Protein AF-A0A328RMI8-F1 (afdb_monomer_lite)

Foldseek 3Di:
DDDDDDPPPPPVVVVVVVVVVVPPPPPPPPPPPPPQFDFAKEKEKAFADCPDPPPPDDDPPDPPPDLGDDPQFKKKKWKWFQAPPLDIGTQEMWIWHFDFPDDPVVVVVPPPPPDPDDDDDDDDDDDDDDDDDDDDDDPPVVVVVVVVVVPPPPDDDDDDDDDDDPPPPPPPDPPGGDIDIFKADLVRHTDPDDPGKIKTWDQDPVRNMTIMMIPGRGADGQKMWIKMARFQSHIFIAIDGNVQTVPHNYHYPYYGDPLRRVLVLLQSVLSNDPQPDDDDSVLSCLLCPPVLVVQQVDRDAGFPPGDQNSNDRDGDGDDVVSVLSSVLSSCLVVPLVVSLVSLVPDDCVVRPVVSSVVSNVSSVVVVVVVVVD

Secondary structure (DSSP, 8-state):
----SSSSSHHHHHHHHHHHSS------------PPPPEEEEEEEEE-----S-TT---TT------PPPTTS-EEEEEEEEPGGG-EEEEEEEEEEE------HHHHH------------------------------HHHHHHHHHHHTSS-------------------------EEEEEE-TTS-EESS-SS-EEEEEEEGGGTEEEEEEEEEEP--SEEEEEEEEETTEEEEEEEEHHHHHS-SEEEEEE--HHHHHHHHHHHHHHTS--SS---HHHHHHHT-HHHHHHTTPPPPPPS--S--SSS-------HHHHHHHHHHHHHHH-HHHHHHHHHHS-HHHH-HHHHHHHHHHHHHHHHHHTT-

Sequence (373 aa):
MRQQNALRGGLLGLTLLFLSFAACGKVTQETTLKKEPPSFTLKYNVDIEDTEFDMGKVSPNMTKVTNEFNVRSTVYGSITAYIKEGAVKELSWGKAIIEVKQFDLDELTGTDDGNEASKTVESAELEDIVATQSNKEIDPRELQAQKLQAHRNSAGSYGPGGGSSRQQTSISKPSGPLIKSRAFNKKGREITTSKHTWTVPVFNKSKSRWDIQSKKVRKGYPVYLISVYDEETHYRFKLVDQEAVSGNSTVNAQGISDYDTFISIIGMKFLESDAPIELKLGDLMKLYDIKFFALIDYTFPTNLVKRFDYENPLFQFNRPMETVYTMLYQLFIVDPDDALQYLQGLEESAIGKQAFDHLKSTIEKYKLSSEKE

pLDDT: mean 74.56, std 20.65, range [30.86, 98.25]

Structure (mmCIF, N/CA/C/O backbone):
data_AF-A0A328RMI8-F1
#
_entry.id   AF-A0A328RMI8-F1
#
loop_
_atom_site.group_PDB
_atom_site.id
_atom_site.type_symbol
_atom_site.label_atom_id
_atom_site.label_alt_id
_atom_site.label_comp_id
_atom_site.label_asym_id
_atom_site.label_entity_id
_atom_site.label_seq_id
_atom_site.pdbx_PDB_ins_code
_atom_site.Cartn_x
_atom_site.Cartn_y
_atom_site.Cartn_z
_atom_site.occupancy
_atom_site.B_iso_or_equiv
_atom_site.auth_seq_id
_atom_site.auth_comp_id
_atom_site.auth_asym_id
_atom_site.auth_atom_id
_atom_site.pdbx_PDB_model_num
ATOM 1 N N . MET A 1 1 ? 33.667 78.320 39.669 1.00 48.09 1 MET A N 1
ATOM 2 C CA . MET A 1 1 ? 34.283 77.860 38.402 1.00 48.09 1 MET A CA 1
ATOM 3 C C . MET A 1 1 ? 34.904 76.475 38.586 1.00 48.09 1 MET A C 1
ATOM 5 O O . MET A 1 1 ? 36.076 76.383 38.915 1.00 48.09 1 MET A O 1
ATOM 9 N N . ARG A 1 2 ? 34.124 75.397 38.433 1.00 43.53 2 ARG A N 1
ATOM 10 C CA . ARG A 1 2 ? 34.611 74.005 38.338 1.00 43.53 2 ARG A CA 1
ATOM 11 C C . ARG A 1 2 ? 33.532 73.160 37.659 1.00 43.53 2 ARG A C 1
ATOM 13 O O . ARG A 1 2 ? 32.642 72.692 38.348 1.00 43.53 2 ARG A O 1
ATOM 20 N N . GLN A 1 3 ? 33.590 73.000 36.340 1.00 49.19 3 GLN A N 1
ATOM 21 C CA . GLN A 1 3 ? 32.849 71.963 35.603 1.00 49.19 3 GLN A CA 1
ATOM 22 C C . GLN A 1 3 ? 33.369 71.906 34.157 1.00 49.19 3 GLN A C 1
ATOM 24 O O . GLN A 1 3 ? 32.761 72.510 33.291 1.00 49.19 3 GLN A O 1
ATOM 29 N N . GLN A 1 4 ? 34.502 71.241 33.878 1.00 52.25 4 GLN A N 1
ATOM 30 C CA . GLN A 1 4 ? 34.911 70.941 32.484 1.00 52.25 4 GLN A CA 1
ATOM 31 C C . GLN A 1 4 ? 35.843 69.716 32.293 1.00 52.25 4 GLN A C 1
ATOM 33 O O . GLN A 1 4 ? 36.502 69.625 31.268 1.00 52.25 4 GLN A O 1
ATOM 38 N N . ASN A 1 5 ? 35.874 68.716 33.190 1.00 51.94 5 ASN A N 1
ATOM 39 C CA . ASN A 1 5 ? 36.788 67.559 33.022 1.00 51.94 5 ASN A CA 1
ATOM 40 C C . ASN A 1 5 ? 36.128 66.172 32.870 1.00 51.94 5 ASN A C 1
ATOM 42 O O . ASN A 1 5 ? 36.833 65.170 32.896 1.00 51.94 5 ASN A O 1
ATOM 46 N N . ALA A 1 6 ? 34.811 66.067 32.659 1.00 53.72 6 ALA A N 1
ATOM 47 C CA . ALA A 1 6 ? 34.138 64.757 32.624 1.00 53.72 6 ALA A CA 1
ATOM 48 C C . ALA A 1 6 ? 33.904 64.151 31.221 1.00 53.72 6 ALA A C 1
ATOM 50 O O . ALA A 1 6 ? 33.457 63.013 31.136 1.00 53.72 6 ALA A O 1
ATOM 51 N N . LEU A 1 7 ? 34.204 64.851 30.116 1.00 52.84 7 LEU A N 1
ATOM 52 C CA . LEU A 1 7 ? 33.762 64.411 28.775 1.00 52.84 7 LEU A CA 1
ATOM 53 C C . LEU A 1 7 ? 34.813 63.738 27.874 1.00 52.84 7 LEU A C 1
ATOM 55 O O . LEU A 1 7 ? 34.471 63.318 26.774 1.00 52.84 7 LEU A O 1
ATOM 59 N N . ARG A 1 8 ? 36.078 63.595 28.293 1.00 51.62 8 ARG A N 1
ATOM 60 C CA . ARG A 1 8 ? 37.134 63.032 27.416 1.00 51.62 8 ARG A CA 1
ATOM 61 C C . ARG A 1 8 ? 37.450 61.544 27.623 1.00 51.62 8 ARG A C 1
ATOM 63 O O . ARG A 1 8 ? 38.186 60.983 26.822 1.00 51.62 8 ARG A O 1
ATOM 70 N N . GLY A 1 9 ? 36.868 60.887 28.629 1.00 50.56 9 GLY A N 1
ATOM 71 C CA . GLY A 1 9 ? 37.121 59.464 28.915 1.00 50.56 9 GLY A CA 1
ATOM 72 C C . GLY A 1 9 ? 36.209 58.463 28.191 1.00 50.56 9 GLY A C 1
ATOM 73 O O . GLY A 1 9 ? 36.551 57.290 28.102 1.00 50.56 9 GLY A O 1
ATOM 74 N N . GLY A 1 10 ? 35.059 58.900 27.663 1.00 50.84 10 GLY A N 1
ATOM 75 C CA . GLY A 1 10 ? 34.036 57.988 27.125 1.00 50.84 10 GLY A CA 1
ATOM 76 C C . GLY A 1 10 ? 34.248 57.535 25.677 1.00 50.84 10 GLY A C 1
ATOM 77 O O . GLY A 1 10 ? 33.727 56.496 25.283 1.00 50.84 10 GLY A O 1
ATOM 78 N N . LEU A 1 11 ? 35.016 58.283 24.876 1.00 52.38 11 LEU A N 1
ATOM 79 C CA . LEU A 1 11 ? 35.091 58.033 23.431 1.00 52.38 11 LEU A CA 1
ATOM 80 C C . LEU A 1 11 ? 36.144 56.982 23.039 1.00 52.38 11 LEU A C 1
ATOM 82 O O . LEU A 1 11 ? 36.006 56.357 21.999 1.00 52.38 11 LEU A O 1
ATOM 86 N N . LEU A 1 12 ? 37.164 56.741 23.870 1.00 54.16 12 LEU A N 1
ATOM 87 C CA . LEU A 1 12 ? 38.199 55.725 23.606 1.00 54.16 12 LEU A CA 1
ATOM 88 C C . LEU A 1 12 ? 37.778 54.307 24.029 1.00 54.16 12 LEU A C 1
ATOM 90 O O . LEU A 1 12 ? 38.232 53.334 23.434 1.00 54.16 12 LEU A O 1
ATOM 94 N N . GLY A 1 13 ? 36.879 54.183 25.012 1.00 54.72 13 GLY A N 1
ATOM 95 C CA . GLY A 1 13 ? 36.346 52.886 25.444 1.00 54.72 13 GLY A CA 1
ATOM 96 C C . GLY A 1 13 ? 35.339 52.285 24.459 1.00 54.72 13 GLY A C 1
ATOM 97 O O . GLY A 1 13 ? 35.301 51.069 24.288 1.00 54.72 13 GLY A O 1
ATOM 98 N N . LEU A 1 14 ? 34.561 53.126 23.766 1.00 55.88 14 LEU A N 1
ATOM 99 C CA . LEU A 1 14 ? 33.534 52.651 22.835 1.00 55.88 14 LEU A CA 1
ATOM 100 C C . LEU A 1 14 ? 34.144 52.081 21.542 1.00 55.88 14 LEU A C 1
ATOM 102 O O . LEU A 1 14 ? 33.669 51.071 21.033 1.00 55.88 14 LEU A O 1
ATOM 106 N N . THR A 1 15 ? 35.230 52.670 21.034 1.00 58.34 15 THR A N 1
ATOM 107 C CA . THR A 1 15 ? 35.868 52.225 19.780 1.00 58.34 15 THR A CA 1
ATOM 108 C C . THR A 1 15 ? 36.584 50.880 19.931 1.00 58.34 15 THR A C 1
ATOM 110 O O . THR A 1 15 ? 36.591 50.080 18.998 1.00 58.34 15 THR A O 1
ATOM 113 N N . LEU A 1 16 ? 37.132 50.587 21.115 1.00 56.84 16 LEU A N 1
ATOM 114 C CA . LEU A 1 16 ? 37.776 49.301 21.417 1.00 56.84 16 LEU A CA 1
ATOM 115 C C . LEU A 1 16 ? 36.766 48.154 21.578 1.00 56.84 16 LEU A C 1
ATOM 117 O O . LEU A 1 16 ? 37.101 47.012 21.269 1.00 56.84 16 LEU A O 1
ATOM 121 N N . LEU A 1 17 ? 35.525 48.449 21.983 1.00 56.66 17 LEU A N 1
ATOM 122 C CA . LEU A 1 17 ? 34.469 47.441 22.107 1.00 56.66 17 LEU A CA 1
ATOM 123 C C . LEU A 1 17 ? 33.901 47.008 20.744 1.00 56.66 17 LEU A C 1
ATOM 125 O O . LEU A 1 17 ? 33.481 45.869 20.597 1.00 56.66 17 LEU A O 1
ATOM 129 N N . PHE A 1 18 ? 33.913 47.876 19.727 1.00 56.84 18 PHE A N 1
ATOM 130 C CA . PHE A 1 18 ? 33.446 47.510 18.381 1.00 56.84 18 PHE A CA 1
ATOM 131 C C . PHE A 1 18 ? 34.464 46.678 17.584 1.00 56.84 18 PHE A C 1
ATOM 133 O O . PHE A 1 18 ? 34.071 45.889 16.726 1.00 56.84 18 PHE A O 1
ATOM 140 N N . LEU A 1 19 ? 35.760 46.785 17.890 1.00 56.31 19 LEU A N 1
ATOM 141 C CA . LEU A 1 19 ? 36.809 45.998 17.228 1.00 56.31 19 LEU A CA 1
ATOM 142 C C . LEU A 1 19 ? 36.860 44.531 17.689 1.00 56.31 19 LEU A C 1
ATOM 144 O O . LEU A 1 19 ? 37.309 43.677 16.928 1.00 56.31 19 LEU A O 1
ATOM 148 N N . SER A 1 20 ? 36.348 44.202 18.880 1.00 56.38 20 SER A N 1
ATOM 149 C CA . SER A 1 20 ? 36.283 42.818 19.373 1.00 56.38 20 SER A CA 1
ATOM 150 C C . SER A 1 20 ? 35.081 42.018 18.850 1.00 56.38 20 SER A C 1
ATOM 152 O O . SER A 1 20 ? 35.136 40.790 18.859 1.00 56.38 20 SER A O 1
ATOM 154 N N . PHE A 1 21 ? 34.039 42.662 18.307 1.00 55.09 21 PHE A N 1
ATOM 155 C CA . PHE A 1 21 ? 32.908 41.959 17.674 1.00 55.09 21 PHE A CA 1
ATOM 156 C C . PHE A 1 21 ? 33.124 41.619 16.189 1.00 55.09 21 PHE A C 1
ATOM 158 O O . PHE A 1 21 ? 32.380 40.812 15.637 1.00 55.09 21 PHE A O 1
ATOM 165 N N . ALA A 1 22 ? 34.162 42.162 15.543 1.00 54.38 22 ALA A N 1
ATOM 166 C CA . ALA A 1 22 ? 34.491 41.848 14.148 1.00 54.38 22 ALA A CA 1
ATOM 167 C C . ALA A 1 22 ? 35.411 40.617 13.982 1.00 54.38 22 ALA A C 1
ATOM 169 O O . ALA A 1 22 ? 35.676 40.198 12.858 1.00 54.38 22 ALA A O 1
ATOM 170 N N . ALA A 1 23 ? 35.890 40.015 15.080 1.00 53.06 23 ALA A N 1
ATOM 171 C CA . ALA A 1 23 ? 36.856 38.911 15.052 1.00 53.06 23 ALA A CA 1
ATOM 172 C C . ALA A 1 23 ? 36.242 37.505 15.218 1.00 53.06 23 ALA A C 1
ATOM 174 O O . ALA A 1 23 ? 36.976 36.521 15.268 1.00 53.06 23 ALA A O 1
ATOM 175 N N . CYS A 1 24 ? 34.913 37.362 15.224 1.00 57.28 24 CYS A N 1
ATOM 176 C CA . CYS A 1 24 ? 34.273 36.067 14.967 1.00 57.28 24 CYS A CA 1
ATOM 177 C C . CYS A 1 24 ? 34.112 35.869 13.456 1.00 57.28 24 CYS A C 1
ATOM 179 O O . CYS A 1 24 ? 33.003 35.762 12.934 1.00 57.28 24 CYS A O 1
ATOM 181 N N . GLY A 1 25 ? 35.241 35.816 12.745 1.00 55.91 25 GLY A N 1
ATOM 182 C CA . GLY A 1 25 ? 35.290 35.259 11.401 1.00 55.91 25 GLY A CA 1
ATOM 183 C C . GLY A 1 25 ? 34.881 33.797 11.496 1.00 55.91 25 GLY A C 1
ATOM 184 O O . GLY A 1 25 ? 35.703 32.931 11.787 1.00 55.91 25 GLY A O 1
ATOM 185 N N . LYS A 1 26 ? 33.586 33.524 11.328 1.00 56.78 26 LYS A N 1
ATOM 186 C CA . LYS A 1 26 ? 33.055 32.174 11.195 1.00 56.78 26 LYS A CA 1
ATOM 187 C C . LYS A 1 26 ? 33.719 31.595 9.953 1.00 56.78 26 LYS A C 1
ATOM 189 O O . LYS A 1 26 ? 33.305 31.886 8.837 1.00 56.78 26 LYS A O 1
ATOM 194 N N . VAL A 1 27 ? 34.785 30.826 10.153 1.00 53.44 27 VAL A N 1
ATOM 195 C CA . VAL A 1 27 ? 35.389 29.998 9.113 1.00 53.44 27 VAL A CA 1
ATOM 196 C C . VAL A 1 27 ? 34.337 28.953 8.764 1.00 53.44 27 VAL A C 1
ATOM 198 O O . VAL A 1 27 ? 34.290 27.866 9.333 1.00 53.44 27 VAL A O 1
ATOM 201 N N . THR A 1 28 ? 33.413 29.305 7.872 1.00 53.41 28 THR A N 1
ATOM 202 C CA . THR A 1 28 ? 32.578 28.340 7.172 1.00 53.41 28 THR A CA 1
ATOM 203 C C . THR A 1 28 ? 33.508 27.615 6.222 1.00 53.41 28 THR A C 1
ATOM 205 O O . THR A 1 28 ? 33.666 27.991 5.065 1.00 53.41 28 THR A O 1
ATOM 208 N N . GLN A 1 29 ? 34.199 26.607 6.751 1.00 46.12 29 GLN A N 1
ATOM 209 C CA . GLN A 1 29 ? 34.824 25.591 5.929 1.00 46.12 29 GLN A CA 1
ATOM 210 C C . GLN A 1 29 ? 33.680 24.960 5.133 1.00 46.12 29 GLN A C 1
ATOM 212 O O . GLN A 1 29 ? 32.898 24.174 5.671 1.00 46.12 29 GLN A O 1
ATOM 217 N N . GLU A 1 30 ? 33.529 25.365 3.872 1.00 46.59 30 GLU A N 1
ATOM 218 C CA . GLU A 1 30 ? 32.668 24.682 2.919 1.00 46.59 30 GLU A CA 1
ATOM 219 C C . GLU A 1 30 ? 33.256 23.289 2.700 1.00 46.59 30 GLU A C 1
ATOM 221 O O . GLU A 1 30 ? 34.012 23.029 1.768 1.00 46.59 30 GLU A O 1
ATOM 226 N N . THR A 1 31 ? 32.929 22.366 3.598 1.00 49.22 31 THR A N 1
ATOM 227 C CA . THR A 1 31 ? 33.114 20.938 3.384 1.00 49.22 31 THR A CA 1
ATOM 228 C C . THR A 1 31 ? 32.077 20.518 2.346 1.00 49.22 31 THR A C 1
ATOM 230 O O . THR A 1 31 ? 31.066 19.890 2.636 1.00 49.22 31 THR A O 1
ATOM 233 N N . THR A 1 32 ? 32.324 20.880 1.087 1.00 47.41 32 THR A N 1
ATOM 234 C CA . THR A 1 32 ? 31.558 20.467 -0.097 1.00 47.41 32 THR A CA 1
ATOM 235 C C . THR A 1 32 ? 31.841 19.011 -0.476 1.00 47.41 32 THR A C 1
ATOM 237 O O . THR A 1 32 ? 31.765 18.618 -1.637 1.00 47.41 32 THR A O 1
ATOM 240 N N . LEU A 1 33 ? 32.065 18.140 0.510 1.00 55.38 33 LEU A N 1
ATOM 241 C CA . LEU A 1 33 ? 31.717 16.739 0.341 1.00 55.38 33 LEU A CA 1
ATOM 242 C C . LEU A 1 33 ? 30.195 16.687 0.412 1.00 55.38 33 LEU A C 1
ATOM 244 O O . LEU A 1 33 ? 29.616 16.527 1.484 1.00 55.38 33 LEU A O 1
ATOM 248 N N . LYS A 1 34 ? 29.542 16.876 -0.745 1.00 65.81 34 LYS A N 1
ATOM 249 C CA .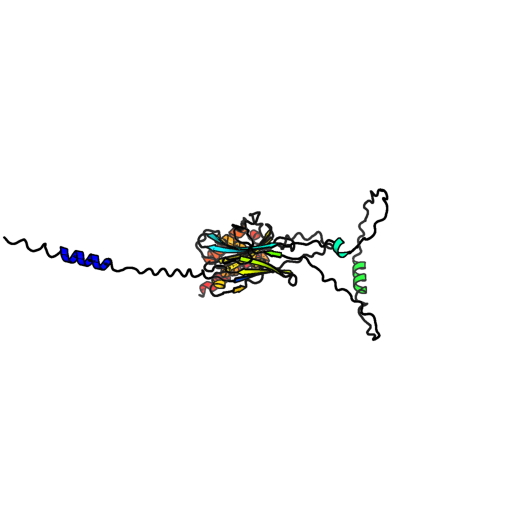 LYS A 1 34 ? 28.123 16.555 -0.942 1.00 65.81 34 LYS A CA 1
ATOM 250 C C . LYS A 1 34 ? 27.944 15.074 -0.613 1.00 65.81 34 LYS A C 1
ATOM 252 O O . LYS A 1 34 ? 28.013 14.223 -1.495 1.00 65.81 34 LYS A O 1
ATOM 257 N N . LYS A 1 35 ? 27.786 14.764 0.674 1.00 78.81 35 LYS A N 1
ATOM 258 C CA . LYS A 1 35 ? 27.529 13.419 1.166 1.00 78.81 35 LYS A CA 1
ATOM 259 C C . LYS A 1 35 ? 26.228 12.981 0.512 1.00 78.81 35 LYS A C 1
ATOM 261 O O . LYS A 1 35 ? 25.211 13.661 0.657 1.00 78.81 35 LYS A O 1
ATOM 266 N N . GLU A 1 36 ? 26.286 11.908 -0.274 1.00 81.88 36 GLU A N 1
ATOM 267 C CA . GLU A 1 36 ? 25.080 11.367 -0.893 1.00 81.88 36 GLU A CA 1
ATOM 268 C C . GLU A 1 36 ? 24.042 11.109 0.212 1.00 81.88 36 GLU A C 1
ATOM 270 O O . GLU A 1 36 ? 24.403 10.615 1.289 1.00 81.88 36 GLU A O 1
ATOM 275 N N . PRO A 1 37 ? 22.767 11.484 -0.003 1.00 86.94 37 PRO A N 1
ATOM 276 C CA . PRO A 1 37 ? 21.737 11.229 0.987 1.00 86.94 37 PRO A CA 1
ATOM 277 C C . PRO A 1 37 ? 21.657 9.719 1.258 1.00 86.94 37 PRO A C 1
ATOM 279 O O . PRO A 1 37 ? 21.824 8.920 0.329 1.00 86.94 37 PRO A O 1
ATOM 282 N N . PRO A 1 38 ? 21.394 9.308 2.510 1.00 90.56 38 PRO A N 1
ATOM 283 C CA . PRO A 1 38 ? 21.300 7.897 2.849 1.00 90.56 38 PRO A CA 1
ATOM 284 C C . PRO A 1 38 ? 20.233 7.222 1.985 1.00 90.56 38 PRO A C 1
ATOM 286 O O . PRO A 1 38 ? 19.152 7.775 1.757 1.00 90.56 38 PRO A O 1
ATOM 289 N N . SER A 1 39 ? 20.546 6.027 1.489 1.00 93.12 39 SER A N 1
ATOM 290 C CA . SER A 1 39 ? 19.674 5.282 0.586 1.00 93.12 39 SER A CA 1
ATOM 291 C C . SER A 1 39 ? 19.657 3.786 0.898 1.00 93.12 39 SER A C 1
ATOM 293 O O . SER A 1 39 ? 20.482 3.297 1.672 1.00 93.12 39 SER A O 1
ATOM 295 N N . PHE A 1 40 ? 18.689 3.068 0.331 1.00 93.75 40 PHE A N 1
ATOM 296 C CA . PHE A 1 40 ? 18.531 1.623 0.470 1.00 93.75 40 PHE A CA 1
ATOM 297 C C . PHE A 1 40 ? 18.132 0.954 -0.854 1.00 93.75 40 PHE A C 1
ATOM 299 O O . PHE A 1 40 ? 17.778 1.607 -1.840 1.00 93.75 40 PHE A O 1
ATOM 306 N N . THR A 1 41 ? 18.237 -0.371 -0.883 1.00 93.12 41 THR A N 1
ATOM 307 C CA . THR A 1 41 ? 17.718 -1.238 -1.948 1.00 93.12 41 THR A CA 1
ATOM 308 C C . THR A 1 41 ? 16.401 -1.844 -1.487 1.00 93.12 41 THR A C 1
ATOM 310 O O . THR A 1 41 ? 16.337 -2.358 -0.375 1.00 93.12 41 THR A O 1
ATOM 313 N N . LEU A 1 42 ? 15.374 -1.833 -2.331 1.00 93.38 42 LEU A N 1
ATOM 314 C CA . LEU A 1 42 ? 14.088 -2.468 -2.035 1.00 93.38 42 LEU A CA 1
ATOM 315 C C . LEU A 1 42 ? 13.879 -3.650 -2.977 1.00 93.38 42 LEU A C 1
ATOM 317 O O . LEU A 1 42 ? 14.063 -3.503 -4.183 1.00 93.38 42 LEU A O 1
ATOM 321 N N . LYS A 1 43 ? 13.524 -4.812 -2.431 1.00 95.06 43 LYS A N 1
ATOM 322 C CA . LYS A 1 43 ? 13.183 -6.021 -3.187 1.00 95.06 43 LYS A CA 1
ATOM 323 C C . LYS A 1 43 ? 11.761 -6.439 -2.846 1.00 95.06 43 LYS A C 1
ATOM 325 O O . LYS A 1 43 ? 11.413 -6.466 -1.669 1.00 95.06 43 LYS A O 1
ATOM 330 N N . TYR A 1 44 ? 10.969 -6.759 -3.855 1.00 94.19 44 TYR A N 1
ATOM 331 C CA . T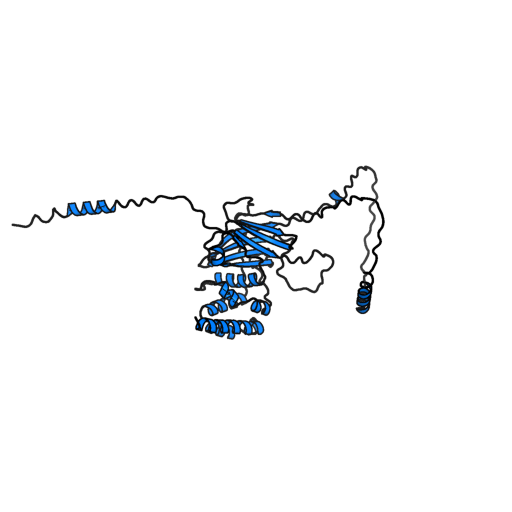YR A 1 44 ? 9.589 -7.213 -3.707 1.00 94.19 44 TYR A CA 1
ATOM 332 C C . TYR A 1 44 ? 9.206 -8.081 -4.899 1.00 94.19 44 TYR A C 1
ATOM 334 O O . TYR A 1 44 ? 9.942 -8.150 -5.884 1.00 94.19 44 TYR A O 1
ATOM 342 N N . ASN A 1 45 ? 8.093 -8.792 -4.791 1.00 92.69 45 ASN A N 1
ATOM 343 C CA . ASN A 1 45 ? 7.560 -9.565 -5.900 1.00 92.69 45 ASN A CA 1
ATOM 344 C C . ASN A 1 45 ? 6.037 -9.502 -5.946 1.00 92.69 45 ASN A C 1
ATOM 346 O O . ASN A 1 45 ? 5.394 -9.192 -4.945 1.00 92.69 45 ASN A O 1
ATOM 350 N N . VAL A 1 46 ? 5.491 -9.763 -7.125 1.00 91.25 46 VAL A N 1
ATOM 351 C CA . VAL A 1 46 ? 4.055 -9.926 -7.344 1.00 91.25 46 VAL A CA 1
ATOM 352 C C . VAL A 1 46 ? 3.875 -11.216 -8.111 1.00 91.25 46 VAL A C 1
ATOM 354 O O . VAL A 1 46 ? 4.441 -11.367 -9.200 1.00 91.25 46 VAL A O 1
ATOM 357 N N . ASP A 1 47 ? 3.156 -12.146 -7.497 1.00 88.81 47 ASP A N 1
ATOM 358 C CA . ASP A 1 47 ? 2.788 -13.395 -8.139 1.00 88.81 47 ASP A CA 1
ATOM 359 C C . ASP A 1 47 ? 1.809 -13.099 -9.274 1.00 88.81 47 ASP A C 1
ATOM 361 O O . ASP A 1 47 ? 0.982 -12.189 -9.194 1.00 88.81 47 ASP A O 1
ATOM 365 N N . ILE A 1 48 ? 1.968 -13.835 -10.363 1.00 82.69 48 ILE A N 1
ATOM 366 C CA . ILE A 1 48 ? 1.024 -13.837 -11.464 1.00 82.69 48 ILE A CA 1
ATOM 367 C C . ILE A 1 48 ? 0.242 -15.127 -11.322 1.00 82.69 48 ILE A C 1
ATOM 369 O O . ILE A 1 48 ? 0.832 -16.210 -11.313 1.00 82.69 48 ILE A O 1
ATOM 373 N N . GLU A 1 49 ? -1.076 -15.016 -11.204 1.00 71.31 49 GLU A N 1
ATOM 374 C CA . GLU A 1 49 ? -1.907 -16.183 -11.436 1.00 71.31 49 GLU A CA 1
ATOM 375 C C . GLU A 1 49 ? -1.809 -16.493 -12.925 1.00 71.31 49 GLU A C 1
ATOM 377 O O . GLU A 1 49 ? -2.224 -15.721 -13.787 1.00 71.31 49 GLU A O 1
ATOM 382 N N . ASP A 1 50 ? -1.135 -17.600 -13.226 1.00 60.81 50 ASP A N 1
ATOM 383 C CA . ASP A 1 50 ? -1.103 -18.179 -14.559 1.00 60.81 50 ASP A CA 1
ATOM 384 C C . ASP A 1 50 ? -2.498 -18.777 -14.782 1.00 60.81 50 ASP A C 1
ATOM 386 O O . ASP A 1 50 ? -2.714 -19.981 -14.645 1.00 60.81 50 ASP A O 1
ATOM 390 N N . THR A 1 51 ? -3.493 -17.921 -15.034 1.00 55.44 51 THR A N 1
ATOM 391 C CA . THR A 1 51 ? -4.743 -18.333 -15.669 1.00 55.44 51 THR A CA 1
ATOM 392 C C . THR A 1 51 ? -4.358 -18.736 -17.088 1.00 55.44 51 THR A C 1
ATOM 394 O O . THR A 1 51 ? -4.397 -17.936 -18.018 1.00 55.44 51 THR A O 1
ATOM 397 N N . GLU A 1 52 ? -3.825 -19.956 -17.209 1.00 51.06 52 GLU A N 1
ATOM 398 C CA . GLU A 1 52 ? -3.190 -20.530 -18.396 1.00 51.06 52 GLU A CA 1
ATOM 399 C C . GLU A 1 52 ? -3.919 -20.055 -19.669 1.00 51.06 52 GLU A C 1
ATOM 401 O O . GLU A 1 52 ? -5.140 -20.125 -19.776 1.00 51.06 52 GLU A O 1
ATOM 406 N N . PHE A 1 53 ? -3.271 -19.590 -20.737 1.00 46.03 53 PHE A N 1
ATOM 407 C CA . PHE A 1 53 ? -2.496 -20.407 -21.684 1.00 46.03 53 PHE A CA 1
ATOM 408 C C . PHE A 1 53 ? -3.024 -21.837 -21.969 1.00 46.03 53 PHE A C 1
ATOM 410 O O . PHE A 1 53 ? -2.428 -22.533 -22.787 1.00 46.03 53 PHE A O 1
ATOM 417 N N . ASP A 1 54 ? -4.168 -22.243 -21.408 1.00 46.62 54 ASP A N 1
ATOM 418 C CA . ASP A 1 54 ? -4.986 -23.373 -21.826 1.00 46.62 54 ASP A CA 1
ATOM 419 C C . ASP A 1 54 ? -6.133 -22.784 -22.655 1.00 46.62 54 ASP A C 1
ATOM 421 O O . ASP A 1 54 ? -7.265 -22.611 -22.200 1.00 46.62 54 ASP A O 1
ATOM 425 N N . MET A 1 55 ? -5.828 -22.432 -23.913 1.00 47.56 55 MET A N 1
ATOM 426 C CA . MET A 1 55 ? -6.827 -21.932 -24.875 1.00 47.56 55 MET A CA 1
ATOM 427 C C . MET A 1 55 ? -7.997 -22.916 -25.103 1.00 47.56 55 MET A C 1
ATOM 429 O O . MET A 1 55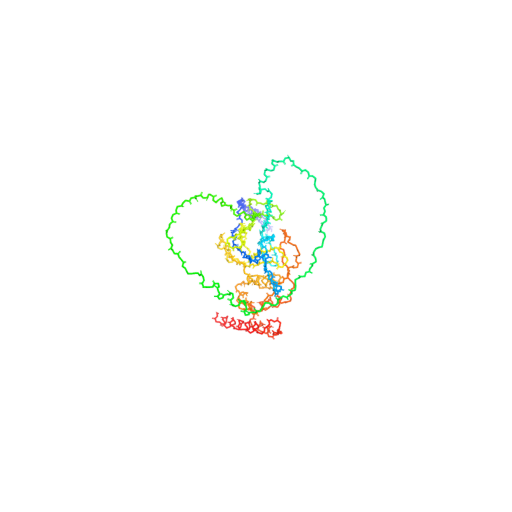 ? -8.907 -22.608 -25.868 1.00 47.56 55 MET A O 1
ATOM 433 N N . GLY A 1 56 ? -7.992 -24.096 -24.471 1.00 49.91 56 GLY A N 1
ATOM 434 C CA . GLY A 1 56 ? -9.018 -25.120 -24.605 1.00 49.91 56 GLY A CA 1
ATOM 435 C C . GLY A 1 56 ? -10.107 -25.146 -23.528 1.00 49.91 56 GLY A C 1
ATOM 436 O O . GLY A 1 56 ? -11.062 -25.900 -23.709 1.00 49.91 56 GLY A O 1
ATOM 437 N N . LYS A 1 57 ? -10.010 -24.401 -22.412 1.00 41.88 57 LYS A N 1
ATOM 438 C CA . LYS A 1 57 ? -10.940 -24.587 -21.270 1.00 41.88 57 LYS A CA 1
ATOM 439 C C . LYS A 1 57 ? -11.359 -23.302 -20.556 1.00 41.88 57 LYS A C 1
ATOM 441 O O . LYS A 1 57 ? -11.274 -23.195 -19.336 1.00 41.88 57 LYS A O 1
ATOM 446 N N . VAL A 1 58 ? -11.905 -22.341 -21.293 1.00 41.66 58 VAL A N 1
ATOM 447 C CA . VAL A 1 58 ? -12.613 -21.218 -20.661 1.00 41.66 58 VAL A CA 1
ATOM 448 C C . VAL A 1 58 ? -14.035 -21.666 -20.309 1.00 41.66 58 VAL A C 1
ATOM 450 O O . VAL A 1 58 ? -14.873 -21.863 -21.186 1.00 41.66 58 VAL A O 1
ATOM 453 N N . SER A 1 59 ? -14.306 -21.865 -19.017 1.00 41.88 59 SER A N 1
ATOM 454 C CA . SER A 1 59 ? -15.660 -22.115 -18.510 1.00 41.88 59 SER A CA 1
ATOM 455 C C . SER A 1 59 ? -16.437 -20.789 -18.427 1.00 41.88 59 SER A C 1
ATOM 457 O O . SER A 1 59 ? -15.943 -19.852 -17.801 1.00 41.88 59 SER A O 1
ATOM 459 N N . PRO A 1 60 ? -17.650 -20.674 -18.999 1.00 45.97 60 PRO A N 1
ATOM 460 C CA . PRO A 1 60 ? -18.364 -19.398 -19.149 1.00 45.97 60 PRO A CA 1
ATOM 461 C C . PRO A 1 60 ? -18.952 -18.788 -17.856 1.00 45.97 60 PRO A C 1
ATOM 463 O O . PRO A 1 60 ? -19.672 -17.800 -17.941 1.00 45.97 60 PRO A O 1
ATOM 466 N N . ASN A 1 61 ? -18.662 -19.331 -16.665 1.00 42.38 61 ASN A N 1
ATOM 467 C CA . ASN A 1 61 ? -19.352 -18.967 -15.414 1.00 42.38 61 ASN A CA 1
ATOM 468 C C . ASN A 1 61 ? -18.464 -18.416 -14.272 1.00 42.38 61 ASN A C 1
ATOM 470 O O . ASN A 1 61 ? -18.918 -18.382 -13.130 1.00 42.38 61 ASN A O 1
ATOM 474 N N . MET A 1 62 ? -17.233 -17.954 -14.523 1.00 37.53 62 MET A N 1
ATOM 475 C CA . MET A 1 62 ? -16.449 -17.229 -13.502 1.00 37.53 62 MET A CA 1
ATOM 476 C C . MET A 1 62 ? -16.494 -15.716 -13.744 1.00 37.53 62 MET A C 1
ATOM 478 O O . MET A 1 62 ? -15.707 -15.173 -14.505 1.00 37.53 62 MET A O 1
ATOM 482 N N . THR A 1 63 ? -17.419 -15.024 -13.077 1.00 38.34 63 THR A N 1
ATOM 483 C CA . THR A 1 63 ? -17.532 -13.551 -13.060 1.00 38.34 63 THR A CA 1
ATOM 484 C C . THR A 1 63 ? -16.877 -12.905 -11.835 1.00 38.34 63 THR A C 1
ATOM 486 O O . THR A 1 63 ? -17.190 -11.761 -11.502 1.00 38.34 63 THR A O 1
ATOM 489 N N . LYS A 1 64 ? -15.944 -13.586 -11.152 1.00 47.53 64 LYS A N 1
ATOM 490 C CA . LYS A 1 64 ? -15.096 -12.893 -10.175 1.00 47.53 64 LYS A CA 1
ATOM 491 C C . LYS A 1 64 ? -14.045 -12.124 -10.975 1.00 47.53 64 LYS A C 1
ATOM 493 O O . LYS A 1 64 ? -13.158 -12.733 -11.555 1.00 47.53 64 LYS A O 1
ATOM 498 N N . VAL A 1 65 ? -14.204 -10.801 -11.064 1.00 47.41 65 VAL A N 1
ATOM 499 C CA . VAL A 1 65 ? -13.169 -9.900 -11.587 1.00 47.41 65 VAL A CA 1
ATOM 500 C C . VAL A 1 65 ? -12.026 -9.955 -10.589 1.00 47.41 65 VAL A C 1
ATOM 502 O O . VAL A 1 65 ? -12.042 -9.286 -9.556 1.00 47.41 65 VAL A O 1
ATOM 505 N N . THR A 1 66 ? -11.090 -10.853 -10.834 1.00 57.47 66 THR A N 1
ATOM 506 C CA . THR A 1 66 ? -9.881 -10.956 -10.047 1.00 57.47 66 THR A CA 1
ATOM 507 C C . THR A 1 66 ? -8.940 -9.843 -10.494 1.00 57.47 66 THR A C 1
ATOM 509 O O . THR A 1 66 ? -8.835 -9.508 -11.672 1.00 57.47 66 THR A O 1
ATOM 512 N N . ASN A 1 67 ? -8.305 -9.185 -9.528 1.00 59.31 67 ASN A N 1
ATOM 513 C CA . ASN A 1 67 ? -7.301 -8.154 -9.771 1.00 59.31 67 ASN A CA 1
ATOM 514 C C . ASN A 1 67 ? -5.995 -8.860 -10.199 1.00 59.31 67 ASN A C 1
ATOM 516 O O . ASN A 1 67 ? -5.011 -8.839 -9.470 1.00 59.31 67 ASN A O 1
ATOM 520 N N . GLU A 1 68 ? -6.014 -9.618 -11.292 1.00 75.06 68 GLU A N 1
ATOM 521 C CA . GLU A 1 68 ? -4.915 -10.492 -11.717 1.00 75.06 68 GLU A CA 1
ATOM 522 C C . GLU A 1 68 ? -4.041 -9.818 -12.776 1.00 75.06 68 GLU A C 1
ATOM 524 O O . GLU A 1 68 ? -4.534 -9.196 -13.714 1.00 75.06 68 GLU A O 1
ATOM 529 N N . PHE A 1 69 ? -2.721 -9.960 -12.640 1.00 75.69 69 PHE A N 1
ATOM 530 C CA . PHE A 1 69 ? -1.780 -9.459 -13.642 1.00 75.69 69 PHE A CA 1
ATOM 531 C C . PHE A 1 69 ? -1.751 -10.388 -14.840 1.00 75.69 69 PHE A C 1
ATOM 533 O O . PHE A 1 69 ? -1.566 -11.592 -14.693 1.00 75.69 69 PHE A O 1
ATOM 540 N N . ASN A 1 70 ? -1.812 -9.826 -16.041 1.00 73.38 70 ASN A N 1
ATOM 541 C CA . ASN A 1 70 ? -1.647 -10.623 -17.246 1.00 73.38 70 ASN A CA 1
ATOM 542 C C . ASN A 1 70 ? -0.158 -10.728 -17.606 1.00 73.38 70 ASN A C 1
ATOM 544 O O . ASN A 1 70 ? 0.546 -9.722 -17.717 1.00 73.38 70 ASN A O 1
ATOM 548 N N . VAL A 1 71 ? 0.325 -11.943 -17.889 1.00 70.62 71 VAL A N 1
ATOM 549 C CA . VAL A 1 71 ? 1.697 -12.191 -18.382 1.00 70.62 71 VAL A CA 1
ATOM 550 C C . VAL A 1 71 ? 1.975 -11.470 -19.713 1.00 70.62 71 VAL A C 1
ATOM 552 O O . VAL A 1 71 ? 3.108 -11.393 -20.154 1.00 70.62 71 VAL A O 1
ATOM 555 N N . ARG A 1 72 ? 0.981 -10.944 -20.423 1.00 73.06 72 ARG A N 1
ATOM 556 C CA . ARG A 1 72 ? 1.193 -10.161 -21.653 1.00 73.06 72 ARG A CA 1
ATOM 557 C C . ARG A 1 72 ? 1.177 -8.660 -21.411 1.00 73.06 72 ARG A C 1
ATOM 559 O O . ARG A 1 72 ? 1.641 -7.911 -22.272 1.00 73.06 72 ARG A O 1
ATOM 566 N N . SER A 1 73 ? 0.665 -8.224 -20.268 1.00 77.50 73 SER A N 1
ATOM 567 C CA . SER A 1 73 ? 0.538 -6.809 -19.976 1.00 77.50 73 SER A CA 1
ATOM 568 C C . SER A 1 73 ? 1.890 -6.198 -19.627 1.00 77.50 73 SER A C 1
ATOM 570 O O . SER A 1 73 ? 2.832 -6.840 -19.151 1.00 77.50 73 SER A O 1
ATOM 572 N N . THR A 1 74 ? 2.010 -4.915 -19.944 1.00 81.50 74 THR A N 1
ATOM 573 C CA . THR A 1 74 ? 3.177 -4.135 -19.554 1.00 81.50 74 THR A CA 1
ATOM 574 C C . THR A 1 74 ? 3.093 -3.875 -18.061 1.00 81.50 74 THR A C 1
ATOM 576 O O . THR A 1 74 ? 2.212 -3.146 -17.622 1.00 81.50 74 THR A O 1
ATOM 579 N N . VAL A 1 75 ? 4.037 -4.414 -17.296 1.00 84.81 75 VAL A N 1
ATOM 580 C CA . VAL A 1 75 ? 4.064 -4.226 -15.846 1.00 84.81 75 VAL A CA 1
ATOM 581 C C . VAL A 1 75 ? 4.978 -3.079 -15.480 1.00 84.81 75 VAL A C 1
ATOM 583 O O . VAL A 1 75 ? 6.119 -2.977 -15.933 1.00 84.81 75 VAL A O 1
ATOM 586 N N . TYR A 1 76 ? 4.495 -2.233 -14.593 1.00 85.50 76 TYR A N 1
ATOM 587 C CA . TYR A 1 76 ? 5.237 -1.108 -14.073 1.00 85.50 76 TYR A CA 1
ATOM 588 C C . TYR A 1 76 ? 5.384 -1.250 -12.566 1.00 85.50 76 TYR A C 1
ATOM 590 O O . TYR A 1 76 ? 4.472 -1.699 -11.879 1.00 85.50 76 TYR A O 1
ATOM 598 N N . GLY A 1 77 ? 6.549 -0.868 -12.054 1.00 86.31 77 GLY A N 1
ATOM 599 C CA . GLY A 1 77 ? 6.828 -0.829 -10.624 1.00 86.31 77 GLY A CA 1
ATOM 600 C C . GLY A 1 77 ? 7.250 0.574 -10.229 1.00 86.31 77 GLY A C 1
ATOM 601 O O . GLY A 1 77 ? 8.147 1.132 -10.863 1.00 86.31 77 GLY A O 1
ATOM 602 N N . SER A 1 78 ? 6.651 1.144 -9.189 1.00 86.94 78 SER A N 1
ATOM 603 C CA . SER A 1 78 ? 7.044 2.452 -8.668 1.00 86.94 78 SER A CA 1
ATOM 604 C C . SER A 1 78 ? 7.186 2.461 -7.149 1.00 86.94 78 SER A C 1
ATOM 606 O O . SER A 1 78 ? 6.647 1.614 -6.435 1.00 86.94 78 SER A O 1
ATOM 608 N N . ILE A 1 79 ? 8.001 3.396 -6.662 1.00 88.62 79 ILE A N 1
ATOM 609 C CA . ILE A 1 79 ? 8.169 3.694 -5.245 1.00 88.62 79 ILE A CA 1
ATOM 610 C C . ILE A 1 79 ? 7.903 5.174 -5.046 1.00 88.62 79 ILE A C 1
ATOM 612 O O . ILE A 1 79 ? 8.636 6.031 -5.555 1.00 88.62 79 ILE A O 1
ATOM 616 N N . THR A 1 80 ? 6.921 5.444 -4.207 1.00 89.56 80 THR A N 1
ATOM 617 C CA . THR A 1 80 ? 6.471 6.780 -3.859 1.00 89.56 80 THR A CA 1
ATOM 618 C C . THR A 1 80 ? 6.618 6.982 -2.359 1.00 89.56 80 THR A C 1
ATOM 620 O O . THR A 1 80 ? 6.352 6.077 -1.578 1.00 89.56 80 THR A O 1
ATOM 623 N N . ALA A 1 81 ? 7.089 8.147 -1.936 1.00 88.81 81 ALA A N 1
ATOM 624 C CA . ALA A 1 81 ? 7.138 8.519 -0.532 1.00 88.81 81 ALA A CA 1
ATOM 625 C C . ALA A 1 81 ? 6.021 9.500 -0.201 1.00 88.81 81 ALA A C 1
ATOM 627 O O . ALA A 1 81 ? 5.802 10.457 -0.944 1.00 88.81 81 ALA A O 1
ATOM 628 N N . TYR A 1 82 ? 5.389 9.298 0.948 1.00 85.81 82 TYR A N 1
ATOM 629 C CA . TYR A 1 82 ? 4.477 10.271 1.534 1.00 85.81 82 TYR A CA 1
ATOM 630 C C . TYR A 1 82 ? 5.250 11.141 2.521 1.00 85.81 82 TYR A C 1
ATOM 632 O O . TYR A 1 82 ? 6.004 10.639 3.356 1.00 85.81 82 TYR A O 1
ATOM 640 N N . ILE A 1 83 ? 5.119 12.456 2.377 1.00 84.56 83 ILE A N 1
ATOM 641 C CA . ILE A 1 83 ? 5.702 13.471 3.256 1.00 84.56 83 ILE A CA 1
ATOM 642 C C . ILE A 1 83 ? 4.581 13.981 4.174 1.00 84.56 83 ILE A C 1
ATOM 644 O O . ILE A 1 83 ? 3.400 13.840 3.861 1.00 84.56 83 ILE A O 1
ATOM 648 N N . LYS A 1 84 ? 4.944 14.572 5.319 1.00 70.12 84 LYS A N 1
ATOM 649 C CA . LYS A 1 84 ? 3.999 15.356 6.127 1.00 70.12 84 LYS A CA 1
ATOM 650 C C . LYS A 1 84 ? 3.282 16.388 5.238 1.00 70.12 84 LYS A C 1
ATOM 652 O O . LYS A 1 84 ? 3.895 16.881 4.294 1.00 70.12 84 LYS A O 1
ATOM 657 N N . GLU A 1 85 ? 2.024 16.695 5.564 1.00 68.06 85 GLU A N 1
ATOM 658 C CA . GLU A 1 85 ? 1.144 17.619 4.812 1.00 68.06 85 GLU A CA 1
ATOM 659 C C . GLU A 1 85 ? 0.613 17.055 3.477 1.00 68.06 85 GLU A C 1
ATOM 661 O O . GLU A 1 85 ? 0.361 17.802 2.536 1.00 68.06 85 GLU A O 1
ATOM 666 N N . GLY A 1 86 ? 0.490 15.727 3.352 1.00 64.06 86 GLY A N 1
ATOM 667 C CA . GLY A 1 86 ? -0.103 15.076 2.172 1.00 64.06 86 GLY A CA 1
ATOM 668 C C . GLY A 1 86 ? 0.744 15.164 0.896 1.00 64.06 86 GLY A C 1
ATOM 669 O O . GLY A 1 86 ? 0.369 14.627 -0.146 1.00 64.06 86 GLY A O 1
ATOM 670 N N . ALA A 1 87 ? 1.913 15.811 0.951 1.00 74.94 87 ALA A N 1
ATOM 671 C CA . ALA A 1 87 ? 2.787 15.950 -0.200 1.00 74.94 87 ALA A CA 1
ATOM 672 C C . ALA A 1 87 ? 3.387 14.594 -0.592 1.00 74.94 87 ALA A C 1
ATOM 674 O O . ALA A 1 87 ? 4.072 13.922 0.184 1.00 74.94 87 ALA A O 1
ATOM 675 N N . VAL A 1 88 ? 3.171 14.215 -1.844 1.00 80.50 88 VAL A N 1
ATOM 676 C CA . VAL A 1 88 ? 3.667 12.966 -2.410 1.00 80.50 88 VAL A CA 1
ATOM 677 C C . VAL A 1 88 ? 4.959 13.232 -3.174 1.00 80.50 88 VAL A C 1
ATOM 679 O O . VAL A 1 88 ? 5.066 14.179 -3.954 1.00 80.50 88 VAL A O 1
ATOM 682 N N . LYS A 1 89 ? 5.973 12.393 -2.961 1.00 80.31 89 LYS A N 1
ATOM 683 C CA . LYS A 1 89 ? 7.234 12.458 -3.693 1.00 80.31 89 LYS A CA 1
ATOM 684 C C . LYS A 1 89 ? 7.577 11.119 -4.303 1.00 80.31 89 LYS A C 1
ATOM 686 O O . LYS A 1 89 ? 8.031 10.198 -3.630 1.00 80.31 89 LYS A O 1
ATOM 691 N N . GLU A 1 90 ? 7.478 11.061 -5.617 1.00 75.75 90 GLU A N 1
ATOM 692 C CA . GLU A 1 90 ? 7.961 9.924 -6.380 1.00 75.75 90 GLU A CA 1
ATOM 693 C C . GLU A 1 90 ? 9.483 9.758 -6.200 1.00 75.75 90 GLU A C 1
ATOM 695 O O . GLU A 1 90 ? 10.277 10.675 -6.474 1.00 75.75 90 GLU A O 1
ATOM 700 N N . LEU A 1 91 ? 9.897 8.572 -5.752 1.00 77.94 91 LEU A N 1
ATOM 701 C CA . LEU A 1 91 ?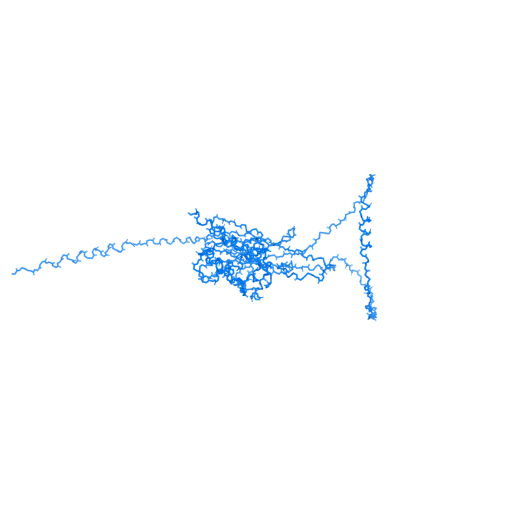 11.297 8.234 -5.526 1.00 77.94 91 LEU A CA 1
ATOM 702 C C . LEU A 1 91 ? 11.907 7.450 -6.681 1.00 77.94 91 LEU A C 1
ATOM 704 O O . LEU A 1 91 ? 13.086 7.663 -6.959 1.00 77.94 91 LEU A O 1
ATOM 708 N N . SER A 1 92 ? 11.148 6.548 -7.306 1.00 75.50 92 SER A N 1
ATOM 709 C CA . SER A 1 92 ? 11.620 5.614 -8.334 1.00 75.50 92 SER A CA 1
ATOM 710 C C . SER A 1 92 ? 10.472 5.061 -9.159 1.00 75.50 92 SER A C 1
ATOM 712 O O . SER A 1 92 ? 9.404 4.826 -8.605 1.00 75.50 92 SER A O 1
ATOM 714 N N . TRP A 1 93 ? 10.742 4.691 -10.408 1.00 78.06 93 TRP A N 1
ATOM 715 C CA . TRP A 1 93 ? 9.888 3.773 -11.152 1.00 78.06 93 TRP A CA 1
ATOM 716 C C . TRP A 1 93 ? 10.682 2.959 -12.179 1.00 78.06 93 TRP A C 1
ATOM 718 O O . TRP A 1 93 ? 11.886 3.157 -12.369 1.00 78.06 93 TRP A O 1
ATOM 728 N N . GLY A 1 94 ? 10.016 1.979 -12.781 1.00 68.25 94 GLY A N 1
ATOM 729 C CA . GLY A 1 94 ? 10.543 1.081 -13.800 1.00 68.25 94 GLY A CA 1
ATOM 730 C C . GLY A 1 94 ? 9.420 0.386 -14.564 1.00 68.25 94 GLY A C 1
ATOM 731 O O . GLY A 1 94 ? 8.286 0.339 -14.090 1.00 68.25 94 GLY A O 1
ATOM 732 N N . LYS A 1 95 ? 9.736 -0.153 -15.746 1.00 79.00 95 LYS A N 1
ATOM 733 C CA . LYS A 1 95 ? 8.761 -0.762 -16.662 1.00 79.00 95 LYS A CA 1
ATOM 734 C C . LYS A 1 95 ? 9.318 -2.054 -17.263 1.00 79.00 95 LYS A C 1
ATOM 736 O O . LYS A 1 95 ? 10.380 -2.053 -17.878 1.00 79.00 95 LYS A O 1
ATOM 741 N N . ALA A 1 96 ? 8.586 -3.150 -17.149 1.00 67.88 96 ALA A N 1
ATOM 742 C CA . ALA A 1 96 ? 8.824 -4.366 -17.915 1.00 67.88 96 ALA A CA 1
ATOM 743 C C . ALA A 1 96 ? 7.885 -4.418 -19.117 1.00 67.88 96 ALA A C 1
ATOM 745 O O . ALA A 1 96 ? 6.703 -4.098 -19.011 1.00 67.88 96 ALA A O 1
ATOM 746 N N . ILE A 1 97 ? 8.418 -4.849 -20.260 1.00 69.12 97 ILE A N 1
ATOM 747 C CA . ILE A 1 97 ? 7.636 -5.083 -21.473 1.00 69.12 97 ILE A CA 1
ATOM 748 C C . ILE A 1 97 ? 7.817 -6.545 -21.861 1.00 69.12 97 ILE A C 1
ATOM 750 O O . ILE A 1 97 ? 8.940 -7.025 -22.038 1.00 69.12 97 ILE A O 1
ATOM 754 N N . ILE A 1 98 ? 6.708 -7.259 -22.020 1.00 64.00 98 ILE A N 1
ATOM 755 C CA . ILE A 1 98 ? 6.741 -8.621 -22.539 1.00 64.00 98 ILE A CA 1
ATOM 756 C C . ILE A 1 98 ? 6.649 -8.549 -24.059 1.00 64.00 98 ILE A C 1
ATOM 758 O O . ILE A 1 98 ? 5.590 -8.343 -24.641 1.00 64.00 98 ILE A O 1
ATOM 762 N N . GLU A 1 99 ? 7.805 -8.679 -24.711 1.00 64.94 99 GLU A N 1
ATOM 763 C CA . GLU A 1 99 ? 7.884 -8.836 -26.159 1.00 64.94 99 GLU A CA 1
ATOM 764 C C . GLU A 1 99 ? 7.643 -10.313 -26.496 1.00 64.94 99 GLU A C 1
ATOM 766 O O . GLU A 1 99 ? 8.538 -11.157 -26.391 1.00 64.94 99 GLU A O 1
ATOM 771 N N . VAL A 1 100 ? 6.422 -10.647 -26.915 1.00 60.78 100 VAL A N 1
ATOM 772 C CA . VAL A 1 100 ? 6.153 -11.960 -27.506 1.00 60.78 100 VAL A CA 1
ATOM 773 C C . VAL A 1 100 ? 6.726 -11.945 -28.919 1.00 60.78 100 VAL A C 1
ATOM 775 O O . VAL A 1 100 ? 6.077 -11.490 -29.857 1.00 60.78 100 VAL A O 1
ATOM 778 N N . LYS A 1 101 ? 7.966 -12.417 -29.084 1.00 61.06 101 LYS A N 1
ATOM 779 C CA . LYS A 1 101 ? 8.451 -12.780 -30.417 1.00 61.06 101 LYS A CA 1
ATOM 780 C C . LYS A 1 101 ? 7.623 -13.967 -30.897 1.00 61.06 101 LYS A C 1
ATOM 782 O O . LYS A 1 101 ? 7.786 -15.071 -30.378 1.00 61.06 101 LYS A O 1
ATOM 787 N N . GLN A 1 102 ? 6.723 -13.726 -31.845 1.00 55.97 102 GLN A N 1
ATOM 788 C CA . GLN A 1 102 ? 6.197 -14.800 -32.675 1.00 55.97 102 GLN A CA 1
ATOM 789 C C . GLN A 1 102 ? 7.397 -15.377 -33.427 1.00 55.97 102 GLN A C 1
ATOM 791 O O . GLN A 1 102 ? 8.147 -14.636 -34.059 1.00 55.97 102 GLN A O 1
ATOM 796 N N . PHE A 1 103 ? 7.659 -16.667 -33.242 1.00 55.59 103 PHE A N 1
ATOM 797 C CA . PHE A 1 103 ? 8.581 -17.365 -34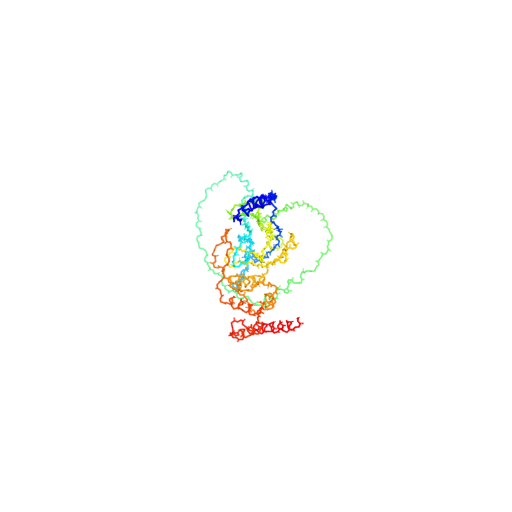.122 1.00 55.59 103 PHE A CA 1
ATOM 798 C C . PHE A 1 103 ? 7.845 -17.549 -35.444 1.00 55.59 103 PHE A C 1
ATOM 800 O O . PHE A 1 103 ? 6.776 -18.161 -35.444 1.00 55.59 103 PHE A O 1
ATOM 807 N N . ASP A 1 104 ? 8.391 -17.007 -36.532 1.00 54.38 104 ASP A N 1
ATOM 808 C CA . ASP A 1 104 ? 7.938 -17.378 -37.868 1.00 54.38 104 ASP A CA 1
ATOM 809 C C . ASP A 1 104 ? 8.203 -18.875 -38.027 1.00 54.38 104 ASP A C 1
ATOM 811 O O . ASP A 1 104 ? 9.351 -19.328 -38.017 1.00 54.38 104 ASP A O 1
ATOM 815 N N . LEU A 1 105 ? 7.129 -19.666 -38.115 1.00 56.03 105 LEU A N 1
ATOM 816 C CA . LEU A 1 105 ? 7.229 -21.105 -38.368 1.00 56.03 105 LEU A CA 1
ATOM 817 C C . LEU A 1 105 ? 7.971 -21.394 -39.686 1.00 56.03 105 LEU A C 1
ATOM 819 O O . LEU A 1 105 ? 8.569 -22.461 -39.829 1.00 56.03 105 LEU A O 1
ATOM 823 N N . ASP A 1 106 ? 7.986 -20.433 -40.606 1.00 56.19 106 ASP A N 1
ATOM 824 C CA . ASP A 1 106 ? 8.661 -20.516 -41.901 1.00 56.19 106 ASP A CA 1
ATOM 825 C C . ASP A 1 106 ? 10.194 -20.571 -41.755 1.00 56.19 106 ASP A C 1
ATOM 827 O O . ASP A 1 106 ? 10.872 -21.214 -42.550 1.00 56.19 106 ASP A O 1
ATOM 831 N N . GLU A 1 107 ? 10.761 -20.001 -40.685 1.00 58.03 107 GLU A N 1
ATOM 832 C CA . GLU A 1 107 ? 12.209 -20.060 -40.418 1.00 58.03 107 GLU A CA 1
ATOM 833 C C . GLU A 1 107 ? 12.631 -21.407 -39.789 1.00 58.03 107 GLU A C 1
ATOM 835 O O . GLU A 1 107 ? 13.790 -21.814 -39.865 1.00 58.03 107 GLU A O 1
ATOM 840 N N . LEU A 1 108 ? 11.681 -22.131 -39.182 1.00 56.88 108 LEU A N 1
ATOM 841 C CA . LEU A 1 108 ? 11.894 -23.436 -38.540 1.00 56.88 108 LEU A CA 1
ATOM 842 C C . LEU A 1 108 ? 11.585 -24.626 -39.450 1.00 56.88 108 LEU A C 1
ATOM 844 O O . LEU A 1 108 ? 12.109 -25.715 -39.210 1.00 56.88 108 LEU A O 1
ATOM 848 N N . THR A 1 109 ? 10.741 -24.447 -40.467 1.00 57.94 109 THR A N 1
ATOM 849 C CA . THR A 1 109 ? 10.441 -25.517 -41.428 1.00 57.94 109 THR A CA 1
ATOM 850 C C . THR A 1 109 ? 11.560 -25.733 -42.431 1.00 57.94 109 THR A C 1
ATOM 852 O O . THR A 1 109 ? 11.612 -26.818 -43.001 1.00 57.94 109 THR A O 1
ATOM 855 N N . GLY A 1 110 ? 12.496 -24.783 -42.577 1.00 54.62 110 GLY A N 1
ATOM 856 C CA . GLY A 1 110 ? 13.709 -24.986 -43.366 1.00 54.62 110 GLY A CA 1
ATOM 857 C C . GLY A 1 110 ? 13.406 -25.585 -44.737 1.00 54.62 110 GLY A C 1
ATOM 858 O O . GLY A 1 110 ? 14.152 -26.450 -45.198 1.00 54.62 110 GLY A O 1
ATOM 859 N N . THR A 1 111 ? 12.289 -25.187 -45.353 1.00 53.25 111 THR A N 1
ATOM 860 C CA . THR A 1 111 ? 12.022 -25.468 -46.757 1.00 53.25 111 THR A CA 1
ATOM 861 C C . THR A 1 111 ? 12.988 -24.596 -47.536 1.00 53.25 111 THR A C 1
ATOM 863 O O . THR A 1 111 ? 12.705 -23.470 -47.936 1.00 53.25 111 THR A O 1
ATOM 866 N N . ASP A 1 112 ? 14.203 -25.119 -47.661 1.00 53.81 112 ASP A N 1
ATOM 867 C CA . ASP A 1 112 ? 15.154 -24.776 -48.698 1.00 53.81 112 ASP A CA 1
ATOM 868 C C . ASP A 1 112 ? 14.493 -25.185 -50.024 1.00 53.81 112 ASP A C 1
ATOM 870 O O . ASP A 1 112 ? 14.783 -26.236 -50.596 1.00 53.81 112 ASP A O 1
ATOM 874 N N . ASP A 1 113 ? 13.501 -24.399 -50.459 1.00 50.50 113 ASP A N 1
ATOM 875 C CA . ASP A 1 113 ? 12.805 -24.553 -51.735 1.00 50.50 113 ASP A CA 1
ATOM 876 C C . ASP A 1 113 ? 13.732 -24.071 -52.856 1.00 50.50 113 ASP A C 1
ATOM 878 O O . ASP A 1 113 ? 13.466 -23.134 -53.609 1.00 50.50 113 ASP A O 1
ATOM 882 N N . GLY A 1 114 ? 14.846 -24.783 -53.003 1.00 53.38 114 GLY A N 1
ATOM 883 C CA . GLY A 1 114 ? 15.479 -24.979 -54.288 1.00 53.38 114 GLY A CA 1
ATOM 884 C C . GLY A 1 114 ? 14.591 -25.877 -55.144 1.00 53.38 114 GLY A C 1
ATOM 885 O O . GLY A 1 114 ? 14.910 -27.047 -55.336 1.00 53.38 114 GLY A O 1
ATOM 886 N N . ASN A 1 115 ? 13.481 -25.344 -55.663 1.00 44.91 115 ASN A N 1
ATOM 887 C CA . ASN A 1 115 ? 12.891 -25.867 -56.891 1.00 44.91 115 ASN A CA 1
ATOM 888 C C . ASN A 1 115 ? 12.006 -24.830 -57.601 1.00 44.91 115 ASN A C 1
ATOM 890 O O . ASN A 1 115 ? 10.796 -24.729 -57.389 1.00 44.91 115 ASN A O 1
ATOM 894 N N . GLU A 1 116 ? 12.623 -24.094 -58.526 1.00 52.75 116 GLU A N 1
ATOM 895 C CA . GLU A 1 116 ? 11.924 -23.574 -59.698 1.00 52.75 116 GLU A CA 1
ATOM 896 C C . GLU A 1 116 ? 11.304 -24.753 -60.462 1.00 52.75 116 GLU A C 1
ATOM 898 O O . GLU A 1 116 ? 12.016 -25.490 -61.136 1.00 52.75 116 GLU A O 1
ATOM 903 N N . ALA A 1 117 ? 9.986 -24.936 -60.349 1.00 48.31 117 ALA A N 1
ATOM 904 C CA . ALA A 1 117 ? 9.077 -25.270 -61.453 1.00 48.31 117 ALA A CA 1
ATOM 905 C C . ALA A 1 117 ? 7.782 -25.913 -60.937 1.00 48.31 117 ALA A C 1
ATOM 907 O O . ALA A 1 117 ? 7.724 -27.121 -60.721 1.00 48.31 117 ALA A O 1
ATOM 908 N N . SER A 1 118 ? 6.688 -25.153 -60.913 1.00 40.31 118 SER A N 1
ATOM 909 C CA . SER A 1 118 ? 5.502 -25.496 -61.713 1.00 40.31 118 SER A CA 1
ATOM 910 C C . SER A 1 118 ? 4.292 -24.638 -61.376 1.00 40.31 118 SER A C 1
ATOM 912 O O . SER A 1 118 ? 3.822 -24.610 -60.249 1.00 40.31 118 SER A O 1
ATOM 914 N N . LYS A 1 119 ? 3.738 -24.087 -62.458 1.00 40.34 119 LYS A N 1
ATOM 915 C CA . LYS A 1 119 ? 2.314 -24.081 -62.810 1.00 40.34 119 LYS A CA 1
ATOM 916 C C . LYS A 1 119 ? 1.327 -23.520 -61.787 1.00 40.34 119 LYS A C 1
ATOM 918 O O . LYS A 1 119 ? 0.823 -24.211 -60.913 1.00 40.34 119 LYS A O 1
ATOM 923 N N . THR A 1 120 ? 0.916 -22.298 -62.107 1.00 44.53 120 THR A N 1
ATOM 924 C CA . THR A 1 120 ? -0.483 -21.912 -62.336 1.00 44.53 120 THR A CA 1
ATOM 925 C C . THR A 1 120 ? -1.459 -23.095 -62.329 1.00 44.53 120 THR A C 1
ATOM 927 O O . THR A 1 120 ? -1.516 -23.866 -63.289 1.00 44.53 120 THR A O 1
ATOM 930 N N . VAL A 1 121 ? -2.251 -23.203 -61.266 1.00 40.41 121 VAL A N 1
ATOM 931 C CA . VAL A 1 121 ? -3.548 -23.881 -61.291 1.00 40.41 121 VAL A CA 1
ATOM 932 C C . VAL A 1 121 ? -4.565 -22.927 -60.690 1.00 40.41 121 VAL A C 1
ATOM 934 O O . VAL A 1 121 ? -4.311 -22.259 -59.690 1.00 40.41 121 VAL A O 1
ATOM 937 N N . GLU A 1 122 ? -5.668 -22.832 -61.416 1.00 36.34 122 GLU A N 1
ATOM 938 C CA . GLU A 1 122 ? -6.809 -21.964 -61.215 1.00 36.34 122 GLU A CA 1
ATOM 939 C C . GLU A 1 122 ? -7.439 -22.070 -59.830 1.00 36.34 122 GLU A C 1
ATOM 941 O O . GLU A 1 122 ? -7.592 -23.138 -59.239 1.00 36.34 122 GLU A O 1
ATOM 946 N N . SER A 1 123 ? -7.884 -20.898 -59.403 1.00 42.06 123 SER A N 1
ATOM 947 C CA . SER A 1 123 ? -9.020 -20.623 -58.543 1.00 42.06 123 SER A CA 1
ATOM 948 C C . SER A 1 123 ? -10.182 -21.599 -58.775 1.00 42.06 123 SER A C 1
ATOM 950 O O . SER A 1 123 ? -10.760 -21.626 -59.860 1.00 42.06 123 SER A O 1
ATOM 952 N N . ALA A 1 124 ? -10.594 -22.314 -57.729 1.00 36.31 124 ALA A N 1
ATOM 953 C CA . ALA A 1 124 ? -11.939 -22.864 -57.630 1.00 36.31 124 ALA A CA 1
ATOM 954 C C . ALA A 1 124 ? -12.407 -22.816 -56.167 1.00 36.31 124 ALA A C 1
ATOM 956 O O . ALA A 1 124 ? -11.803 -23.416 -55.283 1.00 36.31 124 ALA A O 1
ATOM 957 N N . GLU A 1 125 ? -13.429 -21.987 -55.967 1.00 40.62 125 GLU A N 1
ATOM 958 C CA . GLU A 1 125 ? -14.554 -22.076 -55.031 1.00 40.62 125 GLU A CA 1
ATOM 959 C C . GLU A 1 125 ? -14.493 -23.115 -53.897 1.00 40.62 125 GLU A C 1
ATOM 961 O O . GLU A 1 125 ? -14.412 -24.316 -54.137 1.00 40.62 125 GLU A O 1
ATOM 966 N N . LEU A 1 126 ? -14.700 -22.639 -52.663 1.00 33.34 126 LEU A N 1
ATOM 967 C CA . LEU A 1 126 ? -15.443 -23.365 -51.627 1.00 33.34 126 LEU A CA 1
ATOM 968 C C . LEU A 1 126 ? -15.979 -22.364 -50.591 1.00 33.34 126 LEU A C 1
ATOM 970 O O . LEU A 1 126 ? -15.375 -22.102 -49.551 1.00 33.34 126 LEU A O 1
ATOM 974 N N . GLU A 1 127 ? -17.122 -21.772 -50.938 1.00 33.72 127 GLU A N 1
ATOM 975 C CA . GLU A 1 127 ? -18.121 -21.319 -49.970 1.00 33.72 127 GLU A CA 1
ATOM 976 C C . GLU A 1 127 ? -18.854 -22.540 -49.373 1.00 33.72 127 GLU A C 1
ATOM 978 O O . GLU A 1 127 ? -18.935 -23.599 -49.994 1.00 33.72 127 GLU A O 1
ATOM 983 N N . ASP A 1 128 ? -19.407 -22.348 -48.174 1.00 34.41 128 ASP A N 1
ATOM 984 C CA . ASP A 1 128 ? -20.430 -23.166 -47.509 1.00 34.41 128 ASP A CA 1
ATOM 985 C C . ASP A 1 128 ? -20.101 -24.608 -47.080 1.00 34.41 128 ASP A C 1
ATOM 987 O O . ASP A 1 128 ? -20.379 -25.581 -47.778 1.00 34.41 128 ASP A O 1
ATOM 991 N N . ILE A 1 129 ? -19.743 -24.762 -45.793 1.00 32.47 129 ILE A N 1
ATOM 992 C CA . ILE A 1 129 ? -20.376 -25.794 -44.954 1.00 32.47 129 ILE A CA 1
ATOM 993 C C . ILE A 1 129 ? -20.920 -25.169 -43.666 1.00 32.47 129 ILE A C 1
ATOM 995 O O . ILE A 1 129 ? -20.208 -24.706 -42.776 1.00 32.47 129 ILE A O 1
ATOM 999 N N . VAL A 1 130 ? -22.244 -25.211 -43.627 1.00 32.12 130 VAL A N 1
ATOM 1000 C CA . VAL A 1 130 ? -23.184 -24.815 -42.592 1.00 32.12 130 VAL A CA 1
ATOM 1001 C C . VAL A 1 130 ? -23.009 -25.603 -41.290 1.00 32.12 130 VAL A C 1
ATOM 1003 O O . VAL A 1 130 ? -22.741 -26.803 -41.259 1.00 32.12 130 VAL A O 1
ATOM 1006 N N . ALA A 1 131 ? -23.256 -24.877 -40.204 1.00 32.47 131 ALA A N 1
ATOM 1007 C CA . ALA A 1 131 ? -23.517 -25.347 -38.857 1.00 32.47 131 ALA A CA 1
ATOM 1008 C C . ALA A 1 131 ? -24.472 -26.549 -38.788 1.00 32.47 131 ALA A C 1
ATOM 1010 O O . ALA A 1 131 ? -25.593 -26.455 -39.266 1.00 32.47 131 ALA A O 1
ATOM 1011 N N . THR A 1 132 ? -24.105 -27.613 -38.067 1.00 30.86 132 THR A N 1
ATOM 1012 C CA . THR A 1 132 ? -25.017 -28.357 -37.173 1.00 30.86 132 THR A CA 1
ATOM 1013 C C . THR A 1 132 ? -24.184 -29.267 -36.262 1.00 30.86 132 THR A C 1
ATOM 1015 O O . THR A 1 132 ? -23.762 -30.343 -36.678 1.00 30.86 132 THR A O 1
ATOM 1018 N N . GLN A 1 133 ? -23.979 -28.897 -34.995 1.00 30.94 133 GLN A N 1
ATOM 1019 C CA . GLN A 1 133 ? -23.767 -29.901 -33.948 1.00 30.94 133 GLN A CA 1
ATOM 1020 C C . GLN A 1 133 ? -24.741 -29.661 -32.800 1.00 30.94 133 GLN A C 1
ATOM 1022 O O . GLN A 1 133 ? -24.620 -28.753 -31.986 1.00 30.94 133 GLN A O 1
ATOM 1027 N N . SER A 1 134 ? -25.755 -30.518 -32.842 1.00 35.38 134 SER A N 1
ATOM 1028 C CA . SER A 1 134 ? -26.733 -30.826 -31.817 1.00 35.38 134 SER A CA 1
ATOM 1029 C C . SER A 1 134 ? -26.073 -31.073 -30.464 1.00 35.38 134 SER A C 1
ATOM 1031 O O . SER A 1 134 ? -25.168 -31.900 -30.352 1.00 35.38 134 SER A O 1
ATOM 1033 N N . ASN A 1 135 ? -26.637 -30.446 -29.432 1.00 39.12 135 ASN A N 1
ATOM 1034 C CA . ASN A 1 135 ? -26.544 -30.887 -28.047 1.00 39.12 135 ASN A CA 1
ATOM 1035 C C . ASN A 1 135 ? -26.776 -32.404 -27.969 1.00 39.12 135 ASN A C 1
ATOM 1037 O O . ASN A 1 135 ? -27.874 -32.884 -28.259 1.00 39.12 135 ASN A O 1
ATOM 1041 N N . LYS A 1 136 ? -25.746 -33.157 -27.584 1.00 42.62 136 LYS A N 1
ATOM 1042 C CA . LYS A 1 136 ? -25.904 -34.475 -26.972 1.00 42.62 136 LYS A CA 1
ATOM 1043 C C . LYS A 1 136 ? -25.527 -34.317 -25.511 1.00 42.62 136 LYS A C 1
ATOM 1045 O O . LYS A 1 136 ? -24.367 -34.107 -25.174 1.00 42.62 136 LYS A O 1
ATOM 1050 N N . GLU A 1 137 ? -26.548 -34.363 -24.673 1.00 48.66 137 GLU A N 1
ATOM 1051 C CA . GLU A 1 137 ? -26.434 -34.483 -23.230 1.00 48.66 137 GLU A CA 1
ATOM 1052 C C . GLU A 1 137 ? -25.710 -35.806 -22.934 1.00 48.66 137 GLU A C 1
ATOM 1054 O O . GLU A 1 137 ? -26.201 -36.885 -23.266 1.00 48.66 137 GLU A O 1
ATOM 1059 N N . ILE A 1 138 ? -24.480 -35.718 -22.425 1.00 50.00 138 ILE A N 1
ATOM 1060 C CA . ILE A 1 138 ? -23.698 -36.886 -22.013 1.00 50.00 138 ILE A CA 1
ATOM 1061 C C . ILE A 1 138 ? -24.232 -37.316 -20.646 1.00 50.00 138 ILE A C 1
ATOM 1063 O O . ILE A 1 138 ? -24.197 -36.529 -19.699 1.00 50.00 138 ILE A O 1
ATOM 1067 N N . ASP A 1 139 ? -24.716 -38.556 -20.547 1.00 62.88 139 ASP A N 1
ATOM 1068 C CA . ASP A 1 139 ? -25.182 -39.146 -19.291 1.00 62.88 139 ASP A CA 1
ATOM 1069 C C . ASP A 1 139 ? -24.040 -39.116 -18.247 1.00 62.88 139 ASP A C 1
ATOM 1071 O O . ASP A 1 139 ? -22.973 -39.705 -18.478 1.00 62.88 139 ASP A O 1
ATOM 1075 N N . PRO A 1 140 ? -24.233 -38.476 -17.074 1.00 58.28 140 PRO A N 1
ATOM 1076 C CA . PRO A 1 140 ? -23.246 -38.442 -15.994 1.00 58.28 140 PRO A CA 1
ATOM 1077 C C . PRO A 1 140 ? -22.749 -39.829 -15.547 1.00 58.28 140 PRO A C 1
ATOM 1079 O O . PRO A 1 140 ? -21.669 -39.939 -14.961 1.00 58.28 140 PRO A O 1
ATOM 1082 N N . ARG A 1 141 ? -23.503 -40.901 -15.828 1.00 63.09 141 ARG A N 1
ATOM 1083 C CA . ARG A 1 141 ? -23.139 -42.282 -15.484 1.00 63.09 141 ARG A CA 1
ATOM 1084 C C . ARG A 1 141 ? -22.095 -42.892 -16.424 1.00 63.09 141 ARG A C 1
ATOM 1086 O O . ARG A 1 141 ? -21.271 -43.679 -15.957 1.00 63.09 141 ARG A O 1
ATOM 1093 N N . GLU A 1 142 ? -22.040 -42.495 -17.698 1.00 62.06 142 GLU A N 1
ATOM 1094 C CA . GLU A 1 142 ? -20.989 -42.958 -18.626 1.00 62.06 142 GLU A CA 1
ATOM 1095 C C . GLU A 1 142 ? -19.621 -42.337 -18.297 1.00 62.06 142 GLU A C 1
ATOM 1097 O O . GLU A 1 142 ? -18.588 -43.011 -18.367 1.00 62.06 142 GLU A O 1
ATOM 1102 N N . LEU A 1 143 ? -19.606 -41.085 -17.825 1.00 57.59 143 LEU A N 1
ATOM 1103 C CA . LEU A 1 143 ? -18.379 -40.384 -17.432 1.00 57.59 143 LEU A CA 1
ATOM 1104 C C . LEU A 1 143 ? -17.723 -41.005 -16.181 1.00 57.59 143 LEU A C 1
ATOM 1106 O O . LEU A 1 143 ? -16.500 -40.969 -16.016 1.00 57.59 143 LEU A O 1
ATOM 1110 N N . GLN A 1 144 ? -18.526 -41.612 -15.302 1.00 61.72 144 GLN A N 1
ATOM 1111 C CA . GLN A 1 144 ? -18.036 -42.285 -14.099 1.00 61.72 144 GLN A CA 1
ATOM 1112 C C . GLN A 1 144 ? -17.491 -43.693 -14.404 1.00 61.72 144 GLN A C 1
ATOM 1114 O O . GLN A 1 144 ? -16.523 -44.124 -13.774 1.00 61.72 144 GLN A O 1
ATOM 1119 N N . ALA A 1 145 ? -18.026 -44.375 -15.425 1.00 60.12 145 ALA A N 1
ATOM 1120 C CA . ALA A 1 145 ? -17.536 -45.678 -15.880 1.00 60.12 145 ALA A CA 1
ATOM 1121 C C . ALA A 1 145 ? -16.176 -45.589 -16.605 1.00 60.12 145 ALA A C 1
ATOM 1123 O O . ALA A 1 145 ? -15.311 -46.442 -16.391 1.00 60.12 145 ALA A O 1
ATOM 1124 N N . GLN A 1 146 ? -15.931 -44.527 -17.384 1.00 57.91 146 GLN A N 1
ATOM 1125 C CA . GLN A 1 146 ? -14.634 -44.316 -18.047 1.00 57.91 146 GLN A CA 1
ATOM 1126 C C . GLN A 1 146 ? -13.499 -44.006 -17.055 1.00 57.91 146 GLN A C 1
ATOM 1128 O O . GLN A 1 146 ? -12.381 -44.500 -17.215 1.00 57.91 146 GLN A O 1
ATOM 1133 N N . LYS A 1 147 ? -13.782 -43.272 -15.968 1.00 56.47 147 LYS A N 1
ATOM 1134 C CA . LYS A 1 147 ? -12.785 -42.994 -14.915 1.00 56.47 147 LYS A CA 1
ATOM 1135 C C . LYS A 1 147 ? -12.371 -44.244 -14.126 1.00 56.47 147 LYS A C 1
ATOM 1137 O O . LYS A 1 147 ? -11.243 -44.316 -13.646 1.00 56.47 147 LYS A O 1
ATOM 1142 N N . LEU A 1 148 ? -13.240 -45.253 -14.040 1.00 51.16 148 LEU A N 1
ATOM 1143 C CA . LEU A 1 148 ? -12.954 -46.526 -13.365 1.00 51.16 148 LEU A CA 1
ATOM 1144 C C . LEU A 1 148 ? -12.150 -47.519 -14.224 1.00 51.16 148 LEU A C 1
ATOM 1146 O O . LEU A 1 148 ? -11.481 -48.390 -13.668 1.00 51.16 148 LEU A O 1
ATOM 1150 N N . GLN A 1 149 ? -12.136 -47.374 -15.554 1.00 49.00 149 GLN A N 1
ATOM 1151 C CA . GLN A 1 149 ? -11.262 -48.170 -16.431 1.00 49.00 149 GLN A CA 1
ATOM 1152 C C . GLN A 1 149 ? -9.837 -47.602 -16.531 1.00 49.00 149 GLN A C 1
ATOM 1154 O O . GLN A 1 149 ? -8.884 -48.372 -16.656 1.00 49.00 149 GLN A O 1
ATOM 1159 N N . ALA A 1 150 ? -9.658 -46.286 -16.375 1.00 46.31 150 ALA A N 1
ATOM 1160 C CA . ALA A 1 150 ? -8.342 -45.641 -16.441 1.00 46.31 150 ALA A CA 1
ATOM 1161 C C . ALA A 1 150 ? -7.397 -46.015 -15.275 1.00 46.31 150 ALA A C 1
ATOM 1163 O O . ALA A 1 150 ? -6.180 -45.963 -15.432 1.00 46.31 150 ALA A O 1
ATOM 1164 N N . HIS A 1 151 ? -7.926 -46.467 -14.132 1.00 46.66 151 HIS A N 1
ATOM 1165 C CA . HIS A 1 151 ? -7.119 -46.871 -12.970 1.00 46.66 151 HIS A CA 1
ATOM 1166 C C . HIS A 1 151 ? -6.719 -48.358 -12.934 1.00 46.66 151 HIS A C 1
ATOM 1168 O O . HIS A 1 151 ? -6.004 -48.766 -12.021 1.00 46.66 151 HIS A O 1
ATOM 1174 N N . ARG A 1 152 ? -7.136 -49.184 -13.907 1.00 41.06 152 ARG A N 1
ATOM 1175 C CA . ARG A 1 152 ? -6.840 -50.633 -13.915 1.00 41.06 152 ARG A CA 1
ATOM 1176 C C . ARG A 1 152 ? -5.650 -51.065 -14.778 1.00 41.06 152 ARG A C 1
ATOM 1178 O O . ARG A 1 152 ? -5.248 -52.217 -14.676 1.00 41.06 152 ARG A O 1
ATOM 1185 N N . ASN A 1 153 ? -5.043 -50.158 -15.546 1.00 41.69 153 ASN A N 1
ATOM 1186 C CA . ASN A 1 153 ? -3.968 -50.498 -16.492 1.00 41.69 153 ASN A CA 1
ATOM 1187 C C . ASN A 1 153 ? -2.559 -50.022 -16.079 1.00 41.69 153 ASN A C 1
ATOM 1189 O O . ASN A 1 153 ? -1.647 -50.058 -16.898 1.00 41.69 153 ASN A O 1
ATOM 1193 N N . SER A 1 154 ? -2.333 -49.604 -14.827 1.00 43.31 154 SER A N 1
ATOM 1194 C CA . SER A 1 154 ? -1.019 -49.113 -14.365 1.00 43.31 154 SER A CA 1
ATOM 1195 C C . SER A 1 154 ? -0.223 -50.125 -13.527 1.00 43.31 154 SER A C 1
ATOM 1197 O O . SER A 1 154 ? 0.459 -49.738 -12.577 1.00 43.31 154 SER A O 1
ATOM 1199 N N . ALA A 1 155 ? -0.310 -51.420 -13.839 1.00 42.22 155 ALA A N 1
ATOM 1200 C CA . ALA A 1 155 ? 0.476 -52.446 -13.157 1.00 42.22 155 ALA A CA 1
ATOM 1201 C C . ALA A 1 155 ? 1.035 -53.487 -14.137 1.00 42.22 155 ALA A C 1
ATOM 1203 O O . ALA A 1 155 ? 0.310 -54.351 -14.621 1.00 42.22 155 ALA A O 1
ATOM 1204 N N . GLY A 1 156 ? 2.353 -53.430 -14.350 1.00 40.06 156 GLY A N 1
ATOM 1205 C CA . GLY A 1 156 ? 3.160 -54.576 -14.768 1.00 40.06 156 GLY A CA 1
ATOM 1206 C C . GLY A 1 156 ? 3.919 -54.404 -16.083 1.00 40.06 156 GLY A C 1
ATOM 1207 O O . GLY A 1 156 ? 3.319 -54.399 -17.149 1.00 40.06 156 GLY A O 1
ATOM 1208 N N . SER A 1 157 ? 5.253 -54.351 -15.999 1.00 37.53 157 SER A N 1
ATOM 1209 C CA . SER A 1 157 ? 6.158 -55.334 -16.629 1.00 37.53 157 SER A CA 1
ATOM 1210 C C . SER A 1 157 ? 7.595 -54.795 -16.663 1.00 37.53 157 SER A C 1
ATOM 1212 O O . SER A 1 157 ? 7.912 -53.880 -17.420 1.00 37.53 157 SER A O 1
ATOM 1214 N N . TYR A 1 158 ? 8.472 -55.372 -15.837 1.00 40.97 158 TYR A N 1
ATOM 1215 C CA . TYR A 1 158 ? 9.924 -55.257 -15.988 1.00 40.97 158 TYR A CA 1
ATOM 1216 C C . TYR A 1 158 ? 10.401 -56.433 -16.844 1.00 40.97 158 TYR A C 1
ATOM 1218 O O . TYR A 1 158 ? 10.318 -57.583 -16.415 1.00 40.97 158 TYR A O 1
ATOM 1226 N N . GLY A 1 159 ? 10.931 -56.139 -18.029 1.00 39.94 159 GLY A N 1
ATOM 1227 C CA . GLY A 1 159 ? 11.684 -57.082 -18.852 1.00 39.94 159 GLY A CA 1
ATOM 1228 C C . GLY A 1 159 ? 13.045 -56.480 -19.218 1.00 39.94 159 GLY A C 1
ATOM 1229 O O . GLY A 1 159 ? 13.086 -55.310 -19.603 1.00 39.94 159 GLY A O 1
ATOM 1230 N N . PRO A 1 160 ? 14.162 -57.222 -19.099 1.00 53.53 160 PRO A N 1
ATOM 1231 C CA . PRO A 1 160 ? 15.465 -56.758 -19.546 1.00 53.53 160 PRO A CA 1
ATOM 1232 C C . PRO A 1 160 ? 15.728 -57.235 -20.979 1.00 53.53 160 PRO A C 1
ATOM 1234 O O . PRO A 1 160 ? 15.564 -58.415 -21.285 1.00 53.53 160 PRO A O 1
ATOM 1237 N N . GLY A 1 161 ? 16.197 -56.347 -21.855 1.00 38.03 161 GLY A N 1
ATOM 1238 C CA . GLY A 1 161 ? 16.722 -56.789 -23.144 1.00 38.03 161 GLY A CA 1
ATOM 1239 C C . GLY A 1 161 ? 16.989 -55.684 -24.158 1.00 38.03 161 GLY A C 1
ATOM 1240 O O . GLY A 1 161 ? 16.060 -55.131 -24.724 1.00 38.03 161 GLY A O 1
ATOM 1241 N N . GLY A 1 162 ? 18.274 -55.471 -24.447 1.00 35.69 162 GLY A N 1
ATOM 1242 C CA . GLY A 1 162 ? 18.751 -55.374 -25.829 1.00 35.69 162 GLY A CA 1
ATOM 1243 C C . GLY A 1 162 ? 18.674 -54.019 -26.535 1.00 35.69 162 GLY A C 1
ATOM 1244 O O . GLY A 1 162 ? 17.673 -53.680 -27.139 1.00 35.69 162 GLY A O 1
ATOM 1245 N N . GLY A 1 163 ? 19.821 -53.336 -26.570 1.00 42.03 163 GLY A N 1
ATOM 1246 C CA . GLY A 1 163 ? 20.508 -52.997 -27.821 1.00 42.03 163 GLY A CA 1
ATOM 1247 C C . GLY A 1 163 ? 19.845 -52.068 -28.851 1.00 42.03 163 GLY A C 1
ATOM 1248 O O . GLY A 1 163 ? 18.905 -52.438 -29.539 1.00 42.03 163 GLY A O 1
ATOM 1249 N N . SER A 1 164 ? 20.582 -50.988 -29.133 1.00 41.72 164 SER A N 1
ATOM 1250 C CA . SER A 1 164 ? 20.723 -50.329 -30.442 1.00 41.72 164 SER A CA 1
ATOM 1251 C C . SER A 1 164 ? 19.938 -49.039 -30.697 1.00 41.72 164 SER A C 1
ATOM 1253 O O . SER A 1 164 ? 18.776 -48.880 -30.346 1.00 41.72 164 SER A O 1
ATOM 1255 N N . SER A 1 165 ? 20.629 -48.164 -31.433 1.00 44.31 165 SER A N 1
ATOM 1256 C CA . SER A 1 165 ? 20.156 -46.947 -32.103 1.00 44.31 165 SER A CA 1
ATOM 1257 C C . SER A 1 165 ? 20.049 -45.696 -31.229 1.00 44.31 165 SER A C 1
ATOM 1259 O O . SER A 1 165 ? 18.984 -45.284 -30.779 1.00 44.31 165 SER A O 1
ATOM 1261 N N . ARG A 1 166 ? 21.197 -45.028 -31.062 1.00 45.00 166 ARG A N 1
ATOM 1262 C CA . ARG A 1 166 ? 21.314 -43.647 -30.574 1.00 45.00 166 ARG A CA 1
ATOM 1263 C C . ARG A 1 166 ? 20.714 -42.704 -31.631 1.00 45.00 166 ARG A C 1
ATOM 1265 O O . ARG A 1 166 ? 21.442 -42.113 -32.421 1.00 45.00 166 ARG A O 1
ATOM 1272 N N . GLN A 1 167 ? 19.388 -42.592 -31.681 1.00 43.97 167 GLN A N 1
ATOM 1273 C CA . GLN A 1 167 ? 18.745 -41.461 -32.345 1.00 43.97 167 GLN A CA 1
ATOM 1274 C C . GLN A 1 167 ? 19.152 -40.211 -31.560 1.00 43.97 167 GLN A C 1
ATOM 1276 O O . GLN A 1 167 ? 18.800 -40.059 -30.390 1.00 43.97 167 GLN A O 1
ATOM 1281 N N . GLN A 1 168 ? 19.962 -39.347 -32.173 1.00 44.66 168 GLN A N 1
ATOM 1282 C CA . GLN A 1 168 ? 20.138 -37.975 -31.713 1.00 44.66 168 GLN A CA 1
ATOM 1283 C C . GLN A 1 168 ? 18.785 -37.282 -31.861 1.00 44.66 168 GLN A C 1
ATOM 1285 O O . GLN A 1 168 ? 18.493 -36.663 -32.877 1.00 44.66 168 GLN A O 1
ATOM 1290 N N . THR A 1 169 ? 17.933 -37.411 -30.848 1.00 42.91 169 THR A N 1
ATOM 1291 C CA . THR A 1 169 ? 16.814 -36.500 -30.660 1.00 42.91 169 THR A CA 1
ATOM 1292 C C . THR A 1 169 ? 17.437 -35.135 -30.412 1.00 42.91 169 THR A C 1
ATOM 1294 O O . THR A 1 169 ? 17.953 -34.866 -29.323 1.00 42.91 169 THR A O 1
ATOM 1297 N N . SER A 1 170 ? 17.478 -34.298 -31.444 1.00 48.00 170 SER A N 1
ATOM 1298 C CA . SER A 1 170 ? 17.737 -32.875 -31.298 1.00 48.00 170 SER A CA 1
ATOM 1299 C C . SER A 1 170 ? 16.670 -32.337 -30.355 1.00 48.00 170 SER A C 1
ATOM 1301 O O . SER A 1 170 ? 15.522 -32.141 -30.748 1.00 48.00 170 SER A O 1
ATOM 1303 N N . ILE A 1 171 ? 17.028 -32.181 -29.081 1.00 45.03 171 ILE A N 1
ATOM 1304 C CA . ILE A 1 171 ? 16.184 -31.528 -28.089 1.00 45.03 171 ILE A CA 1
ATOM 1305 C C . ILE A 1 171 ? 16.082 -30.078 -28.555 1.00 45.03 171 ILE A C 1
ATOM 1307 O O . ILE A 1 171 ? 16.966 -29.263 -28.282 1.00 45.03 171 ILE A O 1
ATOM 1311 N N . SER A 1 172 ? 15.037 -29.770 -29.320 1.00 49.84 172 SER A N 1
ATOM 1312 C CA . SER A 1 172 ? 14.651 -28.403 -29.629 1.00 49.84 172 SER A CA 1
ATOM 1313 C C . SER A 1 172 ? 14.422 -27.718 -28.288 1.00 49.84 172 SER A C 1
ATOM 1315 O O . SER A 1 172 ? 13.477 -28.050 -27.568 1.00 49.84 172 SER A O 1
ATOM 1317 N N . LYS A 1 173 ? 15.337 -26.822 -27.897 1.00 54.84 173 LYS A N 1
ATOM 1318 C CA . LYS A 1 173 ? 15.154 -25.989 -26.708 1.00 54.84 173 LYS A CA 1
ATOM 1319 C C . LYS A 1 173 ? 13.803 -25.293 -26.866 1.00 54.84 173 LYS A C 1
ATOM 1321 O O . LYS A 1 173 ? 13.654 -24.572 -27.850 1.00 54.84 173 LYS A O 1
ATOM 1326 N N . PRO A 1 174 ? 12.843 -25.473 -25.945 1.00 50.81 174 PRO A N 1
ATOM 1327 C CA . PRO A 1 174 ? 11.601 -24.726 -26.009 1.00 50.81 174 PRO A CA 1
ATOM 1328 C C . PRO A 1 174 ? 11.945 -23.241 -25.869 1.00 50.81 174 PRO A C 1
ATOM 1330 O O . PRO A 1 174 ? 12.307 -22.766 -24.788 1.00 50.81 174 PRO A O 1
ATOM 1333 N N . SER A 1 175 ? 11.902 -22.515 -26.983 1.00 57.41 175 SER A N 1
ATOM 1334 C CA . SER A 1 175 ? 12.140 -21.081 -27.026 1.00 57.41 175 SER A CA 1
ATOM 1335 C C . SER A 1 175 ? 10.870 -20.377 -26.568 1.00 57.41 175 SER A C 1
ATOM 1337 O O . SER A 1 175 ? 10.010 -19.998 -27.356 1.00 57.41 175 SER A O 1
ATOM 1339 N N . GLY A 1 176 ? 10.723 -20.250 -25.249 1.00 61.34 176 GLY A N 1
ATOM 1340 C CA . GLY A 1 176 ? 9.676 -19.412 -24.669 1.00 61.34 176 GLY A CA 1
ATOM 1341 C C . GLY A 1 176 ? 9.832 -17.935 -25.073 1.00 61.34 176 GLY A C 1
ATOM 1342 O O . GLY A 1 176 ? 10.901 -17.542 -25.551 1.00 61.34 176 GLY A O 1
ATOM 1343 N N . PRO A 1 177 ? 8.796 -17.103 -24.852 1.00 63.03 177 PRO A N 1
ATOM 1344 C CA . PRO A 1 177 ? 8.858 -15.673 -25.148 1.00 63.03 177 PRO A CA 1
ATOM 1345 C C . PRO A 1 177 ? 10.047 -15.011 -24.435 1.00 63.03 177 PRO A C 1
ATOM 1347 O O . PRO A 1 177 ? 10.315 -15.276 -23.259 1.00 63.03 177 PRO A O 1
ATOM 1350 N N . LEU A 1 178 ? 10.774 -14.152 -25.158 1.00 65.62 178 LEU A N 1
ATOM 1351 C CA . LEU A 1 178 ? 11.893 -13.389 -24.611 1.00 65.62 178 LEU A CA 1
ATOM 1352 C C . LEU A 1 178 ? 11.358 -12.169 -23.858 1.00 65.62 178 LEU A C 1
ATOM 1354 O O . LEU A 1 178 ? 10.927 -11.192 -24.462 1.00 65.62 178 LEU A O 1
ATOM 1358 N N . ILE A 1 179 ? 11.445 -12.193 -22.533 1.00 69.00 179 ILE A N 1
ATOM 1359 C CA . ILE A 1 179 ? 10.969 -11.089 -21.697 1.00 69.00 179 ILE A CA 1
ATOM 1360 C C . ILE A 1 179 ? 12.092 -10.070 -21.507 1.00 69.00 179 ILE A C 1
ATOM 1362 O O . ILE A 1 179 ? 13.164 -10.406 -21.001 1.00 69.00 179 ILE A O 1
ATOM 1366 N N . LYS A 1 180 ? 11.850 -8.815 -21.908 1.00 71.38 180 LYS A N 1
ATOM 1367 C CA . LYS A 1 180 ? 12.807 -7.714 -21.748 1.00 71.38 180 LYS A CA 1
ATOM 1368 C C . LYS A 1 180 ? 12.335 -6.758 -20.659 1.00 71.38 180 LYS A C 1
ATOM 1370 O O . LYS A 1 180 ? 11.270 -6.157 -20.736 1.00 71.38 180 LYS A O 1
ATOM 1375 N N . SER A 1 181 ? 13.179 -6.557 -19.658 1.00 73.44 181 SER A N 1
ATOM 1376 C CA . SER A 1 181 ? 12.967 -5.525 -18.647 1.00 73.44 181 SER A CA 1
ATOM 1377 C C . SER A 1 181 ? 13.887 -4.341 -18.879 1.00 73.44 181 SER A C 1
ATOM 1379 O O . SER A 1 181 ? 15.056 -4.532 -19.222 1.00 73.44 181 SER A O 1
ATOM 1381 N N . ARG A 1 182 ? 13.373 -3.124 -18.687 1.00 74.62 182 ARG A N 1
ATOM 1382 C CA . ARG A 1 182 ? 14.142 -1.887 -18.832 1.00 74.62 182 ARG A CA 1
ATOM 1383 C C . ARG A 1 182 ? 13.835 -0.952 -17.660 1.00 74.62 182 ARG A C 1
ATOM 1385 O O . ARG A 1 182 ? 12.686 -0.746 -17.282 1.00 74.62 182 ARG A O 1
ATOM 1392 N N . ALA A 1 183 ? 14.864 -0.359 -17.064 1.00 75.12 183 ALA A N 1
ATOM 1393 C CA . ALA A 1 183 ? 14.655 0.745 -16.131 1.00 75.12 183 ALA A CA 1
ATOM 1394 C C . ALA A 1 183 ? 14.517 2.047 -16.906 1.00 75.12 183 ALA A C 1
ATOM 1396 O O . ALA A 1 183 ? 15.214 2.258 -17.897 1.00 75.12 183 ALA A O 1
ATOM 1397 N N . PHE A 1 184 ? 13.681 2.948 -16.408 1.00 75.56 184 PHE A N 1
ATOM 1398 C CA . PHE A 1 184 ? 13.504 4.280 -16.967 1.00 75.56 184 PHE A CA 1
ATOM 1399 C C . PHE A 1 184 ? 13.663 5.321 -15.860 1.00 75.56 184 PHE A C 1
ATOM 1401 O O . PHE A 1 184 ? 13.426 5.047 -14.687 1.00 75.56 184 PHE A O 1
ATOM 1408 N N . ASN A 1 185 ? 14.129 6.514 -16.218 1.00 73.19 185 ASN A N 1
ATOM 1409 C CA . ASN A 1 185 ? 14.120 7.657 -15.308 1.00 73.19 185 ASN A CA 1
ATOM 1410 C C . ASN A 1 185 ? 12.796 8.430 -15.409 1.00 73.19 185 ASN A C 1
ATOM 1412 O O . ASN A 1 185 ? 12.021 8.208 -16.330 1.00 73.19 185 ASN A O 1
ATOM 1416 N N . LYS A 1 186 ? 12.605 9.430 -14.539 1.00 69.25 186 LYS A N 1
ATOM 1417 C CA . LYS A 1 186 ? 11.424 10.317 -14.512 1.00 69.25 186 LYS A CA 1
ATOM 1418 C C . LYS A 1 186 ? 11.047 10.978 -15.848 1.00 69.25 186 LYS A C 1
ATOM 1420 O O . LYS A 1 186 ? 9.942 11.460 -15.975 1.00 69.25 186 LYS A O 1
ATOM 1425 N N . LYS A 1 187 ? 11.947 11.031 -16.838 1.00 74.50 187 LYS A N 1
ATOM 1426 C CA . LYS A 1 187 ? 11.681 11.595 -18.177 1.00 74.50 187 LYS A CA 1
ATOM 1427 C C . LYS A 1 187 ? 11.331 10.521 -19.215 1.00 74.50 187 LYS A C 1
ATOM 1429 O O . LYS A 1 187 ? 11.468 10.770 -20.410 1.00 74.50 187 LYS A O 1
ATOM 1434 N N . GLY A 1 188 ? 11.036 9.296 -18.780 1.00 73.75 188 GLY A N 1
ATOM 1435 C CA . GLY A 1 188 ? 10.773 8.162 -19.665 1.00 73.75 188 GLY A CA 1
ATOM 1436 C C . GLY A 1 188 ? 11.991 7.692 -20.466 1.00 73.75 188 GLY A C 1
ATOM 1437 O O . GLY A 1 188 ? 11.827 6.988 -21.459 1.00 73.75 188 GLY A O 1
ATOM 1438 N N . ARG A 1 189 ? 13.221 8.067 -20.081 1.00 80.25 189 ARG A N 1
ATOM 1439 C CA . ARG A 1 189 ? 14.439 7.617 -20.780 1.00 80.25 189 ARG A CA 1
ATOM 1440 C C . ARG A 1 189 ? 14.992 6.364 -20.129 1.00 80.25 189 ARG A C 1
ATOM 1442 O O . ARG A 1 189 ? 15.176 6.345 -18.911 1.00 80.25 189 ARG A O 1
ATOM 1449 N N . GLU A 1 190 ? 15.291 5.361 -20.947 1.00 82.12 190 GLU A N 1
ATOM 1450 C CA . GLU A 1 190 ? 15.907 4.119 -20.492 1.00 82.12 190 GLU A CA 1
ATOM 1451 C C . GLU A 1 190 ? 17.260 4.386 -19.823 1.00 82.12 190 GLU A C 1
ATOM 1453 O O . GLU A 1 190 ? 18.047 5.225 -20.272 1.00 82.12 190 GLU A O 1
ATOM 1458 N N . ILE A 1 191 ? 17.527 3.671 -18.735 1.00 79.50 191 ILE A N 1
ATOM 1459 C CA . ILE A 1 191 ? 18.771 3.757 -17.979 1.00 79.50 191 ILE A CA 1
ATOM 1460 C C . ILE A 1 191 ? 19.347 2.359 -17.759 1.00 79.50 191 ILE A C 1
ATOM 1462 O O . ILE A 1 191 ? 18.690 1.460 -17.246 1.00 79.50 191 ILE A O 1
ATOM 1466 N N . THR A 1 192 ? 20.617 2.189 -18.117 1.00 73.31 192 THR A N 1
ATOM 1467 C CA . THR A 1 192 ? 21.391 0.965 -17.847 1.00 73.31 192 THR A CA 1
ATOM 1468 C C . THR A 1 192 ? 22.220 1.099 -16.570 1.00 73.31 192 THR A C 1
ATOM 1470 O O . THR A 1 192 ? 22.446 0.130 -15.849 1.00 73.31 192 THR A O 1
ATOM 1473 N N . THR A 1 193 ? 22.638 2.327 -16.250 1.00 73.19 193 THR A N 1
ATOM 1474 C CA . THR A 1 193 ? 23.297 2.713 -14.999 1.00 73.19 193 THR A CA 1
ATOM 1475 C C . THR A 1 193 ? 22.786 4.089 -14.570 1.00 73.19 193 THR A C 1
ATOM 1477 O O . THR A 1 193 ? 22.471 4.931 -15.409 1.00 73.19 193 THR A O 1
ATOM 1480 N N . SER A 1 194 ? 22.652 4.338 -13.263 1.00 71.31 194 SER A N 1
ATOM 1481 C CA . SER A 1 194 ? 22.170 5.633 -12.773 1.00 71.31 194 SER A CA 1
ATOM 1482 C C . SER A 1 194 ? 22.729 5.976 -11.394 1.00 71.31 194 SER A C 1
ATOM 1484 O O . SER A 1 194 ? 22.883 5.122 -10.513 1.00 71.31 194 SER A O 1
ATOM 1486 N N . LYS A 1 195 ? 23.036 7.264 -11.203 1.00 72.38 195 LYS A N 1
ATOM 1487 C CA . LYS A 1 195 ? 23.308 7.840 -9.878 1.00 72.38 195 LYS A CA 1
ATOM 1488 C C . LYS A 1 195 ? 22.022 8.073 -9.079 1.00 72.38 195 LYS A C 1
ATOM 1490 O O . LYS A 1 195 ? 22.097 8.192 -7.862 1.00 72.38 195 LYS A O 1
ATOM 1495 N N . HIS A 1 196 ? 20.876 8.104 -9.752 1.00 74.31 196 HIS A N 1
ATOM 1496 C CA . HIS A 1 196 ? 19.553 8.299 -9.168 1.00 74.31 196 HIS A CA 1
ATOM 1497 C C . HIS A 1 196 ? 18.889 6.962 -8.832 1.00 74.31 196 HIS A C 1
ATOM 1499 O O . HIS A 1 196 ? 19.395 5.905 -9.212 1.00 74.31 196 HIS A O 1
ATOM 1505 N N . THR A 1 197 ? 17.764 7.015 -8.124 1.00 78.06 197 THR A N 1
ATOM 1506 C CA . THR A 1 197 ? 16.923 5.845 -7.870 1.00 78.06 197 THR A CA 1
ATOM 1507 C C . THR A 1 197 ? 16.384 5.263 -9.173 1.00 78.06 197 THR A C 1
ATOM 1509 O O . THR A 1 197 ? 16.098 6.010 -10.110 1.00 78.06 197 THR A O 1
ATOM 1512 N N . TRP A 1 198 ? 16.236 3.944 -9.225 1.00 80.56 198 TRP A N 1
ATOM 1513 C CA . TRP A 1 198 ? 15.598 3.247 -10.340 1.00 80.56 198 TRP A CA 1
ATOM 1514 C C . TRP A 1 198 ? 15.068 1.885 -9.915 1.00 80.56 198 TRP A C 1
ATOM 1516 O O . TRP A 1 198 ? 15.564 1.306 -8.943 1.00 80.56 198 TRP A O 1
ATOM 1526 N N . THR A 1 199 ? 14.100 1.371 -10.673 1.00 84.75 199 THR A N 1
ATOM 1527 C CA . THR A 1 199 ? 13.438 0.081 -10.448 1.00 84.75 199 THR A CA 1
ATOM 1528 C C . THR A 1 199 ? 13.542 -0.791 -11.700 1.00 84.75 199 THR A C 1
ATOM 1530 O O . THR A 1 199 ? 13.375 -0.296 -12.811 1.00 84.75 199 THR A O 1
ATOM 1533 N N . VAL A 1 200 ? 13.840 -2.084 -11.535 1.00 85.94 200 VAL A N 1
ATOM 1534 C CA . VAL A 1 200 ? 13.849 -3.077 -12.626 1.00 85.94 200 VAL A CA 1
ATOM 1535 C C . VAL A 1 200 ? 12.964 -4.263 -12.237 1.00 85.94 200 VAL A C 1
ATOM 1537 O O . VAL A 1 200 ? 13.333 -5.011 -11.328 1.00 85.94 200 VAL A O 1
ATOM 1540 N N . PRO A 1 201 ? 11.813 -4.438 -12.904 1.00 86.19 201 PRO A N 1
ATOM 1541 C CA . PRO A 1 201 ? 10.972 -5.627 -12.769 1.00 86.19 201 PRO A CA 1
ATOM 1542 C C . PRO A 1 201 ? 11.460 -6.773 -13.666 1.00 86.19 201 PRO A C 1
ATOM 1544 O O . PRO A 1 201 ? 11.519 -6.610 -14.875 1.00 86.19 201 PRO A O 1
ATOM 1547 N N . VAL A 1 202 ? 11.800 -7.942 -13.126 1.00 87.25 202 VAL A N 1
ATOM 1548 C CA . VAL A 1 202 ? 12.273 -9.113 -13.892 1.00 87.25 202 VAL A CA 1
ATOM 1549 C C . VAL A 1 202 ? 11.273 -10.253 -13.758 1.00 87.25 202 VAL A C 1
ATOM 1551 O O . VAL A 1 202 ? 10.954 -10.661 -12.646 1.00 87.25 202 VAL A O 1
ATOM 1554 N N . PHE A 1 203 ? 10.791 -10.802 -14.874 1.00 85.94 203 PHE A N 1
ATOM 1555 C CA . PHE A 1 203 ? 9.889 -11.949 -14.809 1.00 85.94 203 PHE A CA 1
ATOM 1556 C C . PHE A 1 203 ? 10.653 -13.232 -14.486 1.00 85.94 203 PHE A C 1
ATOM 1558 O O . PHE A 1 203 ? 11.625 -13.588 -15.158 1.00 85.94 203 PHE A O 1
ATOM 1565 N N . ASN A 1 204 ? 10.175 -13.952 -13.480 1.00 87.81 204 ASN A N 1
ATOM 1566 C CA . ASN A 1 204 ? 10.691 -15.239 -13.064 1.00 87.81 204 ASN A CA 1
ATOM 1567 C C . ASN A 1 204 ? 9.747 -16.348 -13.529 1.00 87.81 204 ASN A C 1
ATOM 1569 O O . ASN A 1 204 ? 8.802 -16.710 -12.830 1.00 87.81 204 ASN A O 1
ATOM 1573 N N . LYS A 1 205 ? 10.039 -16.912 -14.706 1.00 83.12 205 LYS A N 1
ATOM 1574 C CA . LYS A 1 205 ? 9.190 -17.933 -15.335 1.00 83.12 205 LYS A CA 1
ATOM 1575 C C . LYS A 1 205 ? 8.977 -19.169 -14.461 1.00 83.12 205 LYS A C 1
ATOM 1577 O O . LYS A 1 205 ? 7.887 -19.714 -14.453 1.00 83.12 205 LYS A O 1
ATOM 1582 N N . SER A 1 206 ? 9.990 -19.618 -13.717 1.00 85.19 206 SER A N 1
ATOM 1583 C CA . SER A 1 206 ? 9.860 -20.829 -12.892 1.00 85.19 206 SER A CA 1
ATOM 1584 C C . SER A 1 206 ? 8.964 -20.638 -11.669 1.00 85.19 206 SER A C 1
ATOM 1586 O O . SER A 1 206 ? 8.621 -21.612 -11.013 1.00 85.19 206 SER A O 1
ATOM 1588 N N . LYS A 1 207 ? 8.674 -19.385 -11.309 1.00 87.69 207 LYS A N 1
ATOM 1589 C CA . LYS A 1 207 ? 7.875 -19.018 -10.139 1.00 87.69 207 LYS A CA 1
ATOM 1590 C C . LYS A 1 207 ? 6.600 -18.267 -10.521 1.00 87.69 207 LYS A C 1
ATOM 1592 O O . LYS A 1 207 ? 5.952 -17.761 -9.619 1.00 87.69 207 LYS A O 1
ATOM 1597 N N . SER A 1 208 ? 6.322 -18.128 -11.820 1.00 86.31 208 SER A N 1
ATOM 1598 C CA . SER A 1 208 ? 5.211 -17.345 -12.372 1.00 86.31 208 SER A CA 1
ATOM 1599 C C . SER A 1 208 ? 5.006 -16.011 -11.650 1.00 86.31 208 SER A C 1
ATOM 1601 O O . SER A 1 208 ? 3.931 -15.715 -11.153 1.00 86.31 208 SER A O 1
ATOM 1603 N N . ARG A 1 209 ? 6.065 -15.200 -11.534 1.00 89.44 209 ARG A N 1
ATOM 1604 C CA . ARG A 1 209 ? 5.998 -13.932 -10.789 1.00 89.44 209 ARG A CA 1
ATOM 1605 C C . ARG A 1 209 ? 6.959 -12.876 -11.304 1.00 89.44 209 ARG A C 1
ATOM 1607 O O . ARG A 1 209 ? 7.988 -13.194 -11.904 1.00 89.44 209 ARG A O 1
ATOM 1614 N N . TRP A 1 210 ? 6.680 -11.621 -10.985 1.00 88.31 210 TRP A N 1
ATOM 1615 C CA . TRP A 1 210 ? 7.605 -10.509 -11.187 1.00 88.31 210 TRP A CA 1
ATOM 1616 C C . TRP A 1 210 ? 8.495 -10.324 -9.962 1.00 88.31 210 TRP A C 1
ATOM 1618 O O . TRP A 1 210 ? 8.011 -9.943 -8.904 1.00 88.31 210 TRP A O 1
ATOM 1628 N N . ASP A 1 211 ? 9.801 -10.552 -10.100 1.00 91.62 211 ASP A N 1
ATOM 1629 C CA . ASP A 1 211 ? 10.804 -10.197 -9.094 1.00 91.62 211 ASP A CA 1
ATOM 1630 C C . ASP A 1 211 ? 11.297 -8.765 -9.371 1.00 91.62 211 ASP A C 1
ATOM 1632 O O . ASP A 1 211 ? 11.920 -8.491 -10.398 1.00 91.62 211 ASP A O 1
ATOM 1636 N N . ILE A 1 212 ? 11.033 -7.830 -8.461 1.00 91.00 212 ILE A N 1
ATOM 1637 C CA . ILE A 1 212 ? 11.292 -6.404 -8.671 1.00 91.00 212 ILE A CA 1
ATOM 1638 C C . ILE A 1 212 ? 12.346 -5.912 -7.684 1.00 91.00 212 ILE A C 1
ATOM 1640 O O . ILE A 1 212 ? 12.273 -6.151 -6.476 1.00 91.00 212 ILE A O 1
ATOM 1644 N N . GLN A 1 213 ? 13.350 -5.202 -8.203 1.00 91.75 213 GLN A N 1
ATOM 1645 C CA . GLN A 1 213 ? 14.399 -4.600 -7.390 1.00 91.75 213 GLN A CA 1
ATOM 1646 C C . GLN A 1 213 ? 14.570 -3.117 -7.714 1.00 91.75 213 GLN A C 1
ATOM 1648 O O . GLN A 1 213 ? 14.799 -2.733 -8.861 1.00 91.75 213 GLN A O 1
ATOM 1653 N N . SER A 1 214 ? 14.559 -2.296 -6.668 1.00 89.75 214 SER A N 1
ATOM 1654 C CA . SER A 1 214 ? 14.896 -0.878 -6.728 1.00 89.75 214 SER A CA 1
ATOM 1655 C C . SER A 1 214 ? 16.241 -0.608 -6.074 1.00 89.75 214 SER A C 1
ATOM 1657 O O . SER A 1 214 ? 16.566 -1.203 -5.045 1.00 89.75 214 SER A O 1
ATOM 1659 N N . LYS A 1 215 ? 17.026 0.313 -6.635 1.00 87.94 215 LYS A N 1
ATOM 1660 C CA . LYS A 1 215 ? 18.321 0.730 -6.077 1.00 87.94 215 LYS A CA 1
ATOM 1661 C C . LYS A 1 215 ? 18.310 2.205 -5.706 1.00 87.94 215 LYS A C 1
ATOM 1663 O O . LYS A 1 215 ? 17.675 2.997 -6.388 1.00 87.94 215 LYS A O 1
ATOM 1668 N N . LYS A 1 216 ? 19.089 2.563 -4.678 1.00 88.12 216 LYS A N 1
ATOM 1669 C CA . LYS A 1 216 ? 19.330 3.946 -4.224 1.00 88.12 216 LYS A CA 1
ATOM 1670 C C . LYS A 1 216 ? 18.063 4.702 -3.799 1.00 88.12 216 LYS A C 1
ATOM 1672 O O . LYS A 1 216 ? 17.988 5.917 -3.955 1.00 88.12 216 LYS A O 1
ATOM 1677 N N . VAL A 1 217 ? 17.079 4.004 -3.229 1.00 90.06 217 VAL A N 1
ATOM 1678 C CA . VAL A 1 217 ? 15.856 4.630 -2.706 1.00 90.06 217 VAL A CA 1
ATOM 1679 C C . VAL A 1 217 ? 16.235 5.506 -1.520 1.00 90.06 217 VAL A C 1
ATOM 1681 O O . VAL A 1 217 ? 16.858 5.027 -0.576 1.00 90.06 217 VAL A O 1
ATOM 1684 N N . ARG A 1 218 ? 15.933 6.803 -1.580 1.00 91.19 218 ARG A N 1
ATOM 1685 C CA . ARG A 1 218 ? 16.319 7.764 -0.538 1.00 91.19 218 ARG A CA 1
ATOM 1686 C C . ARG A 1 218 ? 15.576 7.475 0.772 1.00 91.19 218 ARG A C 1
ATOM 1688 O O . ARG A 1 218 ? 14.367 7.290 0.749 1.00 91.19 218 ARG A O 1
ATOM 1695 N N . LYS A 1 219 ? 16.293 7.501 1.900 1.00 92.81 219 LYS A N 1
ATOM 1696 C CA . LYS A 1 219 ? 15.725 7.406 3.255 1.00 92.81 219 LYS A CA 1
ATOM 1697 C C . LYS A 1 219 ? 15.205 8.758 3.763 1.00 92.81 219 LYS A C 1
ATOM 1699 O O . LYS A 1 219 ? 15.581 9.812 3.243 1.00 92.81 219 LYS A O 1
ATOM 1704 N N . GLY A 1 220 ? 14.437 8.711 4.851 1.00 90.06 220 GLY A N 1
ATOM 1705 C CA . GLY A 1 220 ? 13.980 9.886 5.604 1.00 90.06 220 GLY A CA 1
ATOM 1706 C C . GLY A 1 220 ? 12.525 10.280 5.354 1.00 90.06 220 GLY A C 1
ATOM 1707 O O . GLY A 1 220 ? 12.158 11.413 5.643 1.00 90.06 220 GLY A O 1
ATOM 1708 N N . TYR A 1 221 ? 11.729 9.374 4.791 1.00 92.06 221 TYR A N 1
ATOM 1709 C CA . TYR A 1 221 ? 10.283 9.522 4.652 1.00 92.06 221 TYR A CA 1
ATOM 1710 C C . TYR A 1 221 ? 9.559 8.643 5.679 1.00 92.06 221 TYR A C 1
ATOM 1712 O O . TYR A 1 221 ? 10.044 7.528 5.905 1.00 92.06 221 TYR A O 1
ATOM 1720 N N . PRO A 1 222 ? 8.433 9.113 6.256 1.00 91.56 222 PRO A N 1
ATOM 1721 C CA . PRO A 1 222 ? 7.618 8.340 7.194 1.00 91.56 222 PRO A CA 1
ATOM 1722 C C . PRO A 1 222 ? 7.112 7.022 6.606 1.00 91.56 222 PRO A C 1
ATOM 1724 O O . PRO A 1 222 ? 7.186 5.980 7.253 1.00 91.56 222 PRO A O 1
ATOM 1727 N N . VAL A 1 223 ? 6.626 7.066 5.361 1.00 93.94 223 VAL A N 1
ATOM 1728 C CA . VAL A 1 223 ? 5.999 5.924 4.689 1.00 93.94 223 VAL A CA 1
ATOM 1729 C C . VAL A 1 223 ? 6.393 5.892 3.213 1.00 93.94 223 VAL A C 1
ATOM 1731 O O . VAL A 1 223 ? 6.471 6.926 2.541 1.00 93.94 223 VAL A O 1
ATOM 1734 N N . TYR A 1 224 ? 6.626 4.683 2.710 1.00 94.19 224 TYR A N 1
ATOM 1735 C CA . TYR A 1 224 ? 6.924 4.377 1.316 1.00 94.19 224 TYR A CA 1
ATOM 1736 C C . TYR A 1 224 ? 5.812 3.493 0.759 1.00 94.19 224 TYR A C 1
ATOM 1738 O O . TYR A 1 224 ? 5.547 2.424 1.298 1.00 94.19 224 TYR A O 1
ATOM 1746 N N . LEU A 1 225 ? 5.201 3.909 -0.342 1.00 94.44 225 LEU A N 1
ATOM 1747 C CA . LEU A 1 225 ? 4.284 3.107 -1.136 1.00 94.44 225 LEU A CA 1
ATOM 1748 C C . LEU A 1 225 ? 5.055 2.410 -2.251 1.00 94.44 225 LEU A C 1
ATOM 1750 O O . LEU A 1 225 ? 5.628 3.056 -3.131 1.00 94.44 225 LEU A O 1
ATOM 1754 N N . ILE A 1 226 ? 5.037 1.084 -2.220 1.00 94.50 226 ILE A N 1
ATOM 1755 C CA . ILE A 1 226 ? 5.382 0.229 -3.349 1.00 94.50 226 ILE A CA 1
ATOM 1756 C C . ILE A 1 226 ? 4.114 0.047 -4.169 1.00 94.50 226 ILE A C 1
ATOM 1758 O O . ILE A 1 226 ? 3.089 -0.349 -3.619 1.00 94.50 226 ILE A O 1
ATOM 1762 N N . SER A 1 227 ? 4.188 0.306 -5.468 1.00 92.44 227 SER A N 1
ATOM 1763 C CA . SER A 1 227 ? 3.098 0.015 -6.394 1.00 92.44 227 SER A CA 1
ATOM 1764 C C . SER A 1 227 ? 3.587 -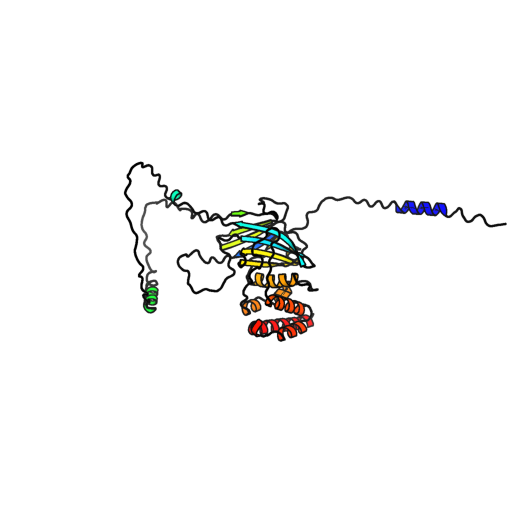0.824 -7.558 1.00 92.44 227 SER A C 1
ATOM 1766 O O . SER A 1 227 ? 4.659 -0.579 -8.114 1.00 92.44 227 SER A O 1
ATOM 1768 N N . VAL A 1 228 ? 2.785 -1.819 -7.915 1.00 91.31 228 VAL A N 1
ATOM 1769 C CA . VAL A 1 228 ? 2.910 -2.593 -9.146 1.00 91.31 228 VAL A CA 1
ATOM 1770 C C . VAL A 1 228 ? 1.575 -2.513 -9.845 1.00 91.31 228 VAL A C 1
ATOM 1772 O O . VAL A 1 228 ? 0.556 -2.717 -9.197 1.00 91.31 228 VAL A O 1
ATOM 1775 N N . TYR A 1 229 ? 1.559 -2.187 -11.127 1.00 88.38 229 TYR A N 1
ATOM 1776 C CA . TYR A 1 229 ? 0.311 -2.095 -11.874 1.00 88.38 229 TYR A CA 1
ATOM 1777 C C . TYR A 1 229 ? 0.566 -2.349 -13.365 1.00 88.38 229 TYR A C 1
ATOM 1779 O O . TYR A 1 229 ? 1.695 -2.176 -13.843 1.00 88.38 229 TYR A O 1
ATOM 1787 N N . ASP A 1 230 ? -0.471 -2.764 -14.086 1.00 83.38 230 ASP A N 1
ATOM 1788 C CA . ASP A 1 230 ? -0.443 -2.869 -15.549 1.00 83.38 230 ASP A CA 1
ATOM 1789 C C . ASP A 1 230 ? -1.586 -2.090 -16.227 1.00 83.38 230 ASP A C 1
ATOM 1791 O O . ASP A 1 230 ? -1.353 -1.418 -17.235 1.00 83.38 230 ASP A O 1
ATOM 1795 N N . GLU A 1 231 ? -2.766 -2.059 -15.605 1.00 78.38 231 GLU A N 1
ATOM 1796 C CA . GLU A 1 231 ? -3.987 -1.400 -16.082 1.00 78.38 231 GLU A CA 1
ATOM 1797 C C . GLU A 1 231 ? -4.762 -0.723 -14.926 1.00 78.38 231 GLU A C 1
ATOM 1799 O O . GLU A 1 231 ? -4.376 -0.807 -13.760 1.00 78.38 231 GLU A O 1
ATOM 1804 N N . GLU A 1 232 ? -5.865 -0.023 -15.234 1.00 76.69 232 GLU A N 1
ATOM 1805 C CA . GLU A 1 232 ? -6.683 0.726 -14.252 1.00 76.69 232 GLU A CA 1
ATOM 1806 C C . GLU A 1 232 ? -7.254 -0.160 -13.130 1.00 76.69 232 GLU A C 1
ATOM 1808 O O . GLU A 1 232 ? -7.473 0.304 -12.007 1.00 76.69 232 GLU A O 1
ATOM 1813 N N . THR A 1 233 ? -7.508 -1.431 -13.438 1.00 81.00 233 THR A N 1
ATOM 1814 C CA . THR A 1 233 ? -8.098 -2.429 -12.536 1.00 81.00 233 THR A CA 1
ATOM 1815 C C . THR A 1 233 ? -7.072 -3.374 -11.927 1.00 81.00 233 THR A C 1
ATOM 1817 O O . THR A 1 233 ? -7.427 -4.136 -11.031 1.00 81.00 233 THR A O 1
ATOM 1820 N N . HIS A 1 234 ? -5.824 -3.338 -12.399 1.00 88.06 234 HIS A N 1
ATOM 1821 C CA . HIS A 1 234 ? -4.804 -4.329 -12.073 1.00 88.06 234 HIS A CA 1
ATOM 1822 C C . HIS A 1 234 ? -3.623 -3.681 -11.377 1.00 88.06 234 HIS A C 1
ATOM 1824 O O . HIS A 1 234 ? -2.705 -3.141 -12.003 1.00 88.06 234 HIS A O 1
ATOM 1830 N N . TYR A 1 235 ? -3.664 -3.716 -10.052 1.00 91.81 235 TYR A N 1
ATOM 1831 C CA . TYR A 1 235 ? -2.646 -3.102 -9.223 1.00 91.81 235 TYR A CA 1
ATOM 1832 C C . TYR A 1 235 ? -2.454 -3.844 -7.900 1.00 91.81 235 TYR A C 1
ATOM 1834 O O . TYR A 1 235 ? -3.353 -4.497 -7.362 1.00 91.81 235 TYR A O 1
ATOM 1842 N N . ARG A 1 236 ? -1.248 -3.713 -7.353 1.00 94.31 236 ARG A N 1
ATOM 1843 C CA . ARG A 1 236 ? -0.848 -4.192 -6.032 1.00 94.31 236 ARG A CA 1
ATOM 1844 C C . ARG A 1 236 ? -0.066 -3.116 -5.319 1.00 94.31 236 ARG A C 1
ATOM 1846 O O . ARG A 1 236 ? 0.825 -2.491 -5.900 1.00 94.31 236 ARG A O 1
ATOM 1853 N N . PHE A 1 237 ? -0.385 -2.939 -4.047 1.00 95.75 237 PHE A N 1
ATOM 1854 C CA . PHE A 1 237 ? 0.242 -1.936 -3.205 1.00 95.75 237 PHE A CA 1
ATOM 1855 C C . PHE A 1 237 ? 0.789 -2.538 -1.929 1.00 95.75 237 PHE A C 1
ATOM 1857 O O . PHE A 1 237 ? 0.210 -3.460 -1.362 1.00 95.75 237 PHE A O 1
ATOM 1864 N N . LYS A 1 238 ? 1.894 -1.968 -1.458 1.00 96.88 238 LYS A N 1
ATOM 1865 C CA . LYS A 1 238 ? 2.420 -2.258 -0.131 1.00 96.88 238 LYS A CA 1
ATOM 1866 C C . LYS A 1 238 ? 3.009 -1.009 0.487 1.00 96.88 238 LYS A C 1
ATOM 1868 O O . LYS A 1 238 ? 3.892 -0.388 -0.106 1.00 96.88 238 LYS A O 1
ATOM 1873 N N . LEU A 1 239 ? 2.557 -0.668 1.686 1.00 96.44 239 LEU A N 1
ATOM 1874 C CA . LEU A 1 239 ? 3.199 0.349 2.505 1.00 96.44 239 LEU A CA 1
ATOM 1875 C C . LEU A 1 239 ? 4.377 -0.262 3.269 1.00 96.44 239 LEU A C 1
ATOM 1877 O O . LEU A 1 239 ? 4.308 -1.381 3.772 1.00 96.44 239 LEU A O 1
ATOM 1881 N N . VAL A 1 240 ? 5.467 0.491 3.349 1.00 95.56 240 VAL A N 1
ATOM 1882 C CA . VAL A 1 240 ? 6.641 0.195 4.173 1.00 95.56 240 VAL A CA 1
ATOM 1883 C C . VAL A 1 240 ? 6.903 1.417 5.038 1.00 95.56 240 VAL A C 1
ATOM 1885 O O . VAL A 1 240 ? 6.933 2.539 4.531 1.00 95.56 240 VAL A O 1
ATOM 1888 N N . ASP A 1 241 ? 7.080 1.213 6.336 1.00 94.44 241 ASP A N 1
ATOM 1889 C CA . ASP A 1 241 ? 7.337 2.289 7.285 1.00 94.44 241 ASP A CA 1
ATOM 1890 C C . ASP A 1 241 ? 8.809 2.736 7.295 1.00 94.44 241 ASP A C 1
ATOM 1892 O O . ASP A 1 241 ? 9.727 2.091 6.768 1.00 94.44 241 ASP A O 1
ATOM 1896 N N . GLN A 1 242 ? 9.045 3.900 7.899 1.00 93.06 242 GLN A N 1
ATOM 1897 C CA . GLN A 1 242 ? 10.388 4.422 8.104 1.00 93.06 242 GLN A CA 1
ATOM 1898 C C . GLN A 1 242 ? 11.247 3.480 8.955 1.00 93.06 242 GLN A C 1
ATOM 1900 O O . GLN A 1 242 ? 12.457 3.374 8.725 1.00 93.06 242 GLN A O 1
ATOM 1905 N N . GLU A 1 243 ? 10.647 2.825 9.946 1.00 92.81 243 GLU A N 1
ATOM 1906 C CA . GLU A 1 243 ? 11.346 1.948 10.879 1.00 92.81 243 GLU A CA 1
ATOM 1907 C C . GLU A 1 243 ? 12.044 0.809 10.128 1.00 92.81 243 GLU A C 1
ATOM 1909 O O . GLU A 1 243 ? 13.270 0.671 10.234 1.00 92.81 243 GLU A O 1
ATOM 1914 N N . ALA A 1 244 ? 11.322 0.119 9.239 1.00 91.56 244 ALA A N 1
ATOM 1915 C CA . ALA A 1 244 ? 11.840 -0.956 8.403 1.00 91.56 244 ALA A CA 1
ATOM 1916 C C . ALA A 1 244 ? 12.985 -0.509 7.483 1.00 91.56 244 ALA A C 1
ATOM 1918 O O . ALA A 1 244 ? 13.889 -1.299 7.196 1.00 91.56 244 ALA A O 1
ATOM 1919 N N . VAL A 1 245 ? 13.005 0.746 7.018 1.00 92.12 245 VAL A N 1
ATOM 1920 C CA . VAL A 1 245 ? 14.071 1.235 6.120 1.00 92.12 245 VAL A CA 1
ATOM 1921 C C . VAL A 1 245 ? 15.255 1.862 6.859 1.00 92.12 245 VAL A C 1
ATOM 1923 O O . VAL A 1 245 ? 16.365 1.906 6.322 1.00 92.12 245 VAL A O 1
ATOM 1926 N N . SER A 1 246 ? 15.050 2.390 8.067 1.00 88.25 246 SER A N 1
ATOM 1927 C CA . SER A 1 246 ? 16.010 3.272 8.742 1.00 88.25 246 SER A CA 1
ATOM 1928 C C . SER A 1 246 ? 17.352 2.578 9.004 1.00 88.25 246 SER A C 1
ATOM 1930 O O . SER A 1 246 ? 18.393 3.073 8.557 1.00 88.25 246 SER A O 1
ATOM 1932 N N . GLY A 1 247 ? 17.324 1.377 9.586 1.00 87.81 247 GLY A N 1
ATOM 1933 C CA . GLY A 1 247 ? 18.508 0.563 9.889 1.00 87.81 247 GLY A CA 1
ATOM 1934 C C . GLY A 1 247 ? 19.028 -0.290 8.728 1.00 87.81 247 GLY A C 1
ATOM 1935 O O . GLY A 1 247 ? 20.162 -0.759 8.768 1.00 87.81 247 GLY A O 1
ATOM 1936 N N . ASN A 1 248 ? 18.245 -0.461 7.660 1.00 92.19 248 ASN A N 1
ATOM 1937 C CA . ASN A 1 248 ? 18.521 -1.478 6.646 1.00 92.19 248 ASN A CA 1
ATOM 1938 C C . ASN A 1 248 ? 19.097 -0.883 5.355 1.00 92.19 248 ASN A C 1
ATOM 1940 O O . ASN A 1 248 ? 18.612 0.119 4.829 1.00 92.19 248 ASN A O 1
ATOM 1944 N N . SER A 1 249 ? 20.163 -1.488 4.826 1.00 92.19 249 SER A N 1
ATOM 1945 C CA . SER A 1 249 ? 20.706 -1.149 3.498 1.00 92.19 249 SER A CA 1
ATOM 1946 C C . SER A 1 249 ? 19.923 -1.830 2.373 1.00 92.19 249 SER A C 1
ATOM 1948 O O . SER A 1 249 ? 19.873 -1.327 1.249 1.00 92.19 249 SER A O 1
ATOM 1950 N N . THR A 1 250 ? 19.292 -2.964 2.683 1.00 95.00 250 THR A N 1
ATOM 1951 C CA . THR A 1 250 ? 18.387 -3.705 1.806 1.00 95.00 250 THR A CA 1
ATOM 1952 C C . THR A 1 250 ? 17.136 -4.078 2.586 1.00 95.00 250 THR A C 1
ATOM 1954 O O . THR A 1 250 ? 17.237 -4.689 3.643 1.00 95.00 250 THR A O 1
ATOM 1957 N N . VAL A 1 251 ? 15.973 -3.741 2.043 1.00 94.56 251 VAL A N 1
ATOM 1958 C CA . VAL A 1 251 ? 14.662 -4.120 2.570 1.00 94.56 251 VAL A CA 1
ATOM 1959 C C . VAL A 1 251 ? 14.044 -5.128 1.610 1.00 94.56 251 VAL A C 1
ATOM 1961 O O . VAL A 1 251 ? 14.029 -4.910 0.397 1.00 94.56 251 VAL A O 1
ATOM 1964 N N . ASN A 1 252 ? 13.570 -6.250 2.142 1.00 94.69 252 ASN A N 1
ATOM 1965 C CA . ASN A 1 252 ? 12.846 -7.260 1.380 1.00 94.69 252 ASN A CA 1
ATOM 1966 C C . ASN A 1 252 ? 11.378 -7.235 1.809 1.00 94.69 252 ASN A C 1
ATOM 1968 O O . ASN A 1 252 ? 11.041 -7.764 2.862 1.00 94.69 252 ASN A O 1
ATOM 1972 N N . ALA A 1 253 ? 10.525 -6.617 0.996 1.00 90.94 253 ALA A N 1
ATOM 1973 C CA . ALA A 1 253 ? 9.093 -6.498 1.258 1.00 90.94 253 ALA A CA 1
ATOM 1974 C C . ALA A 1 253 ? 8.294 -7.753 0.847 1.00 90.94 253 ALA A C 1
ATOM 1976 O O . ALA A 1 253 ? 7.072 -7.769 0.985 1.00 90.94 253 ALA A O 1
ATOM 1977 N N . GLN A 1 254 ? 8.988 -8.810 0.399 1.00 93.00 254 GLN A N 1
ATOM 1978 C CA . GLN A 1 254 ? 8.409 -10.093 -0.002 1.00 93.00 254 GLN A CA 1
ATOM 1979 C C . GLN A 1 254 ? 7.331 -9.935 -1.093 1.00 93.00 254 GLN A C 1
ATOM 1981 O O . GLN A 1 254 ? 7.431 -9.022 -1.918 1.00 93.00 254 GLN A O 1
ATOM 1986 N N . GLY A 1 255 ? 6.394 -10.885 -1.174 1.00 92.88 255 GLY A N 1
ATOM 1987 C CA . GLY A 1 255 ? 5.235 -10.802 -2.061 1.00 92.88 255 GLY A CA 1
ATOM 1988 C C . GLY A 1 255 ? 4.285 -9.685 -1.623 1.00 92.88 255 GLY A C 1
ATOM 1989 O O . GLY A 1 255 ? 4.170 -9.412 -0.423 1.00 92.88 255 GLY A O 1
ATOM 1990 N N . ILE A 1 256 ? 3.636 -9.032 -2.587 1.00 94.88 256 ILE A N 1
ATOM 1991 C CA . ILE A 1 256 ? 2.554 -8.078 -2.327 1.00 94.88 256 ILE A CA 1
ATOM 1992 C C . ILE A 1 256 ? 1.218 -8.802 -2.482 1.00 94.88 256 ILE A C 1
ATOM 1994 O O . ILE A 1 256 ? 0.851 -9.199 -3.585 1.00 94.88 256 ILE A O 1
ATOM 1998 N N . SER A 1 257 ? 0.508 -8.965 -1.371 1.00 94.06 257 SER A N 1
ATOM 1999 C CA . SER A 1 257 ? -0.787 -9.640 -1.318 1.00 94.06 257 SER A CA 1
ATOM 2000 C C . SER A 1 257 ? -1.966 -8.694 -1.573 1.00 94.06 257 SER A C 1
ATOM 2002 O O . SER A 1 257 ? -1.843 -7.464 -1.568 1.00 94.06 257 SER A O 1
ATOM 2004 N N . ASP A 1 258 ? -3.148 -9.279 -1.737 1.00 94.31 258 ASP A N 1
ATOM 2005 C CA . ASP A 1 258 ? -4.417 -8.548 -1.782 1.00 94.31 258 ASP A CA 1
ATOM 2006 C C . ASP A 1 258 ? -4.671 -7.803 -0.465 1.00 94.31 258 ASP A C 1
ATOM 2008 O O . ASP A 1 258 ? -5.064 -6.637 -0.466 1.00 94.31 258 ASP A O 1
ATOM 2012 N N . TYR A 1 259 ? -4.337 -8.430 0.664 1.00 96.56 259 TYR A N 1
ATOM 2013 C CA . TYR A 1 259 ? -4.415 -7.800 1.978 1.00 96.56 259 TYR A CA 1
ATOM 2014 C C . TYR A 1 259 ? -3.468 -6.595 2.110 1.00 96.56 259 TYR A C 1
ATOM 2016 O O . TYR A 1 259 ? -3.892 -5.533 2.564 1.00 96.56 259 TYR A O 1
ATOM 2024 N N . ASP A 1 260 ? -2.212 -6.716 1.651 1.00 97.31 260 ASP A N 1
ATOM 2025 C CA . ASP A 1 260 ? -1.276 -5.579 1.609 1.00 97.31 260 ASP A CA 1
ATOM 2026 C C . ASP A 1 260 ? -1.873 -4.419 0.792 1.00 97.31 260 ASP A C 1
ATOM 2028 O O . ASP A 1 260 ? -1.762 -3.250 1.173 1.00 97.31 260 ASP A O 1
ATOM 2032 N N . THR A 1 261 ? -2.552 -4.748 -0.310 1.00 96.62 261 THR A N 1
ATOM 2033 C CA . THR A 1 261 ? -3.166 -3.767 -1.211 1.00 96.62 261 THR A CA 1
ATOM 2034 C C . THR A 1 261 ? -4.349 -3.069 -0.554 1.00 96.62 261 THR A C 1
ATOM 2036 O O . THR A 1 261 ? -4.440 -1.844 -0.608 1.00 96.62 261 THR A O 1
ATOM 2039 N N . PHE A 1 262 ? -5.208 -3.824 0.125 1.00 97.06 262 PHE A N 1
ATOM 2040 C CA . PHE A 1 262 ? -6.327 -3.304 0.903 1.00 97.06 262 PHE A CA 1
ATOM 2041 C C . PHE A 1 262 ? -5.859 -2.333 2.002 1.00 97.06 262 PHE A C 1
ATOM 2043 O O . PHE A 1 262 ? -6.307 -1.186 2.043 1.00 97.06 262 PHE A O 1
ATOM 2050 N N . ILE A 1 263 ? -4.881 -2.740 2.820 1.00 98.00 263 ILE A N 1
ATOM 2051 C CA . ILE A 1 263 ? -4.285 -1.882 3.857 1.00 98.00 263 ILE A CA 1
ATOM 2052 C C . ILE A 1 263 ? -3.680 -0.618 3.250 1.00 98.00 263 ILE A C 1
ATOM 2054 O O . ILE A 1 263 ? -3.857 0.482 3.775 1.00 98.00 263 ILE A O 1
ATOM 2058 N N . SER A 1 264 ? -2.991 -0.756 2.119 1.00 97.25 264 SER A N 1
ATOM 2059 C CA . SER A 1 264 ? -2.372 0.378 1.442 1.00 97.25 264 SER A CA 1
ATOM 2060 C C . SER A 1 264 ? -3.397 1.375 0.913 1.00 97.25 264 SER A C 1
ATOM 2062 O O . SER A 1 264 ? -3.153 2.568 1.025 1.00 97.25 264 SER A O 1
ATOM 2064 N N . ILE A 1 265 ? -4.544 0.934 0.384 1.00 96.25 265 ILE A N 1
ATOM 2065 C CA . ILE A 1 265 ? -5.615 1.842 -0.061 1.00 96.25 265 ILE A CA 1
ATOM 2066 C C . ILE A 1 265 ? -6.130 2.684 1.106 1.00 96.25 265 ILE A C 1
ATOM 2068 O O . ILE A 1 265 ? -6.207 3.908 0.984 1.00 96.25 265 ILE A O 1
ATOM 2072 N N . ILE A 1 266 ? -6.426 2.055 2.247 1.00 96.88 266 ILE A N 1
ATOM 2073 C CA . ILE A 1 266 ? -6.890 2.777 3.439 1.00 96.88 266 ILE A CA 1
ATOM 2074 C C . ILE A 1 266 ? -5.797 3.728 3.938 1.00 96.88 266 ILE A C 1
ATOM 2076 O O . ILE A 1 266 ? -6.072 4.893 4.215 1.00 96.88 266 ILE A O 1
ATOM 2080 N N . GLY A 1 267 ? -4.545 3.266 3.999 1.00 95.81 267 GLY A N 1
ATOM 2081 C CA . GLY A 1 267 ? -3.412 4.084 4.425 1.00 95.81 267 GLY A CA 1
ATOM 2082 C C . GLY A 1 267 ? -3.163 5.287 3.510 1.00 95.81 267 GLY A C 1
ATOM 2083 O O . GLY A 1 267 ? -2.940 6.386 4.004 1.00 95.81 267 GLY A O 1
ATOM 2084 N N . MET A 1 268 ? -3.262 5.122 2.188 1.00 93.56 268 MET A N 1
ATOM 2085 C CA . MET A 1 268 ? -3.177 6.234 1.234 1.00 93.56 268 MET A CA 1
ATOM 2086 C C . MET A 1 268 ? -4.310 7.235 1.452 1.00 93.56 268 MET A C 1
ATOM 2088 O O . MET A 1 268 ? -4.049 8.429 1.543 1.00 93.56 268 MET A O 1
ATOM 2092 N N . LYS A 1 269 ? -5.551 6.758 1.615 1.00 93.56 269 LYS A N 1
ATOM 2093 C CA . LYS A 1 269 ? -6.705 7.626 1.887 1.00 93.56 269 LYS A CA 1
ATOM 2094 C C . LYS A 1 269 ? -6.572 8.393 3.193 1.00 93.56 269 LYS A C 1
ATOM 2096 O O . LYS A 1 269 ? -6.943 9.559 3.264 1.00 93.56 269 LYS A O 1
ATOM 2101 N N . PHE A 1 270 ? -5.999 7.758 4.206 1.00 93.75 270 PHE A N 1
ATOM 2102 C CA . PHE A 1 270 ? -5.676 8.414 5.460 1.00 93.75 270 PHE A CA 1
ATOM 2103 C C . PHE A 1 270 ? -4.603 9.496 5.271 1.00 93.75 270 PHE A C 1
ATOM 2105 O O . PHE A 1 270 ? -4.759 10.598 5.782 1.00 93.75 270 PHE A O 1
ATOM 2112 N N . LEU A 1 271 ? -3.542 9.219 4.509 1.00 91.69 271 LEU A N 1
ATOM 2113 C CA . LEU A 1 271 ? -2.466 10.182 4.233 1.00 91.69 271 LEU A CA 1
ATOM 2114 C C . LEU A 1 271 ? -2.912 11.361 3.352 1.00 91.69 271 LEU A C 1
ATOM 2116 O O . LEU A 1 271 ? -2.284 12.415 3.387 1.00 91.69 271 LEU A O 1
ATOM 2120 N N . GLU A 1 272 ? -3.969 11.176 2.561 1.00 89.25 272 GLU A N 1
ATOM 2121 C CA . GLU A 1 272 ? -4.649 12.234 1.803 1.00 89.25 272 GLU A CA 1
ATOM 2122 C C . GLU A 1 272 ? -5.597 13.076 2.670 1.00 89.25 272 GLU A C 1
ATOM 2124 O O . GLU A 1 272 ? -6.015 14.150 2.243 1.00 89.25 272 GLU A O 1
ATOM 2129 N N . SER A 1 273 ? -5.966 12.594 3.859 1.00 89.06 273 SER A N 1
ATOM 2130 C CA . SER A 1 273 ? -6.830 13.327 4.784 1.00 89.06 273 SER A CA 1
ATOM 2131 C C . SER A 1 273 ? -6.032 14.327 5.621 1.00 89.06 273 SER A C 1
ATOM 2133 O O . SER A 1 273 ? -4.872 14.087 5.954 1.00 89.06 273 SER A O 1
ATOM 2135 N N . ASP A 1 274 ? -6.677 15.412 6.051 1.00 87.75 274 ASP A N 1
ATOM 2136 C CA . ASP A 1 274 ? -6.088 16.415 6.954 1.00 87.75 274 ASP A CA 1
ATOM 2137 C C . ASP A 1 274 ? -6.034 15.939 8.424 1.00 87.75 274 ASP A C 1
ATOM 2139 O O . ASP A 1 274 ? -6.149 16.732 9.362 1.00 87.75 274 ASP A O 1
ATOM 2143 N N . ALA A 1 275 ? -5.906 14.629 8.653 1.00 87.94 275 ALA A N 1
ATOM 2144 C CA . ALA A 1 275 ? -5.880 14.063 9.993 1.00 87.94 275 ALA A CA 1
ATOM 2145 C C . ALA A 1 275 ? -4.665 14.591 10.779 1.00 87.94 275 ALA A C 1
ATOM 2147 O O . ALA A 1 275 ? -3.533 14.500 10.298 1.00 87.94 275 ALA A O 1
ATOM 2148 N N . PRO A 1 276 ? -4.844 15.075 12.022 1.00 86.31 276 PRO A N 1
ATOM 2149 C CA . PRO A 1 276 ? -3.743 15.601 12.834 1.00 86.31 276 PRO A CA 1
ATOM 2150 C C . PRO A 1 276 ? -2.851 14.500 13.436 1.00 86.31 276 PRO A C 1
ATOM 2152 O O . PRO A 1 276 ? -1.947 14.794 14.219 1.00 86.31 276 PRO A O 1
ATOM 2155 N N . ILE A 1 277 ? -3.113 13.235 13.110 1.00 91.12 277 ILE A N 1
ATOM 2156 C CA . ILE A 1 277 ? -2.438 12.061 13.661 1.00 91.12 277 ILE A CA 1
ATOM 2157 C C . ILE A 1 277 ? -1.562 11.384 12.604 1.00 91.12 277 ILE A C 1
ATOM 2159 O O . ILE A 1 277 ? -1.891 11.333 11.422 1.00 91.12 277 ILE A O 1
ATOM 2163 N N . GLU A 1 278 ? -0.421 10.853 13.038 1.00 92.62 278 GLU A N 1
ATOM 2164 C CA . GLU A 1 278 ? 0.509 10.143 12.160 1.00 92.62 278 GLU A CA 1
ATOM 2165 C C . GLU A 1 278 ? 0.010 8.726 11.853 1.00 92.62 278 GLU A C 1
ATOM 2167 O O . GLU A 1 278 ? -0.447 8.011 12.747 1.00 92.62 278 GLU A O 1
ATOM 2172 N N . LEU A 1 279 ? 0.142 8.300 10.592 1.00 94.44 279 LEU A N 1
ATOM 2173 C CA . LEU A 1 279 ? -0.183 6.934 10.190 1.00 94.44 279 LEU A CA 1
ATOM 2174 C C . LEU A 1 279 ? 0.781 5.946 10.857 1.00 94.44 279 LEU A C 1
ATOM 2176 O O . LEU A 1 279 ? 1.970 5.913 10.537 1.00 94.44 279 LEU A O 1
ATOM 2180 N N . LYS A 1 280 ? 0.245 5.070 11.708 1.00 95.00 280 LYS A N 1
ATOM 2181 C CA . LYS A 1 280 ? 0.965 3.923 12.269 1.00 95.00 280 LYS A CA 1
ATOM 2182 C C . LYS A 1 280 ? 0.489 2.648 11.587 1.00 95.00 280 LYS A C 1
ATOM 2184 O O . LYS A 1 280 ? -0.570 2.119 11.922 1.00 95.00 280 LYS A O 1
ATOM 2189 N N . LEU A 1 281 ? 1.285 2.135 10.645 1.00 95.12 281 LEU A N 1
ATOM 2190 C CA . LEU A 1 281 ? 0.920 0.965 9.835 1.00 95.12 281 LEU A CA 1
ATOM 2191 C C . LEU A 1 281 ? 0.566 -0.258 10.696 1.00 95.12 281 LEU A C 1
ATOM 2193 O O . LEU A 1 281 ? -0.404 -0.952 10.406 1.00 95.12 281 LEU A O 1
ATOM 2197 N N . GLY A 1 282 ? 1.300 -0.475 11.791 1.00 95.88 282 GLY A N 1
ATOM 2198 C CA . GLY A 1 282 ? 1.008 -1.549 12.739 1.00 95.88 282 GLY A CA 1
ATOM 2199 C C . GLY A 1 282 ? -0.385 -1.440 13.361 1.00 95.88 282 GLY A C 1
ATOM 2200 O O . GLY A 1 282 ? -1.073 -2.448 13.472 1.00 95.88 282 GLY A O 1
ATOM 2201 N N . ASP A 1 283 ? -0.839 -0.238 13.717 1.00 96.56 283 ASP A N 1
ATOM 2202 C CA . ASP A 1 283 ? -2.168 -0.053 14.306 1.00 96.56 283 ASP A CA 1
ATOM 2203 C C . ASP A 1 283 ? -3.279 -0.161 13.254 1.00 96.56 283 ASP A C 1
ATOM 2205 O O . ASP A 1 283 ? -4.333 -0.728 13.535 1.00 96.56 283 ASP A O 1
ATOM 2209 N N . LEU A 1 284 ? -3.017 0.280 12.016 1.00 97.50 284 LEU A N 1
ATOM 2210 C CA . LEU A 1 284 ? -3.938 0.083 10.894 1.00 97.50 284 LEU A CA 1
ATOM 2211 C C . LEU A 1 284 ? -4.169 -1.414 10.623 1.00 97.50 284 LEU A C 1
ATOM 2213 O O . LEU A 1 284 ? -5.308 -1.848 10.475 1.00 97.50 284 LEU A O 1
ATOM 2217 N N . MET A 1 285 ? -3.096 -2.212 10.623 1.00 97.50 285 MET A N 1
ATOM 2218 C CA . MET A 1 285 ? -3.155 -3.669 10.448 1.00 97.50 285 MET A CA 1
ATOM 2219 C C . MET A 1 285 ? -3.729 -4.411 11.664 1.00 97.50 285 MET A C 1
ATOM 2221 O O . MET A 1 285 ? -4.217 -5.527 11.507 1.00 97.50 285 MET A O 1
ATOM 2225 N N . LYS A 1 286 ? -3.657 -3.838 12.874 1.00 97.38 286 LYS A N 1
ATOM 2226 C CA . LYS A 1 286 ? -4.333 -4.393 14.060 1.00 97.38 286 LYS A CA 1
ATOM 2227 C C . LYS A 1 286 ? -5.843 -4.204 13.966 1.00 97.38 286 LYS A C 1
ATOM 2229 O O . LYS A 1 286 ? -6.575 -5.137 14.277 1.00 97.38 286 LYS A O 1
ATOM 2234 N N . LEU A 1 287 ? -6.297 -3.014 13.563 1.00 98.25 287 LEU A N 1
ATOM 2235 C CA . LEU A 1 287 ? -7.722 -2.712 13.430 1.00 98.25 287 LEU A CA 1
ATOM 2236 C C . LEU A 1 287 ? -8.351 -3.492 12.269 1.00 98.25 287 LEU A C 1
ATOM 2238 O O . LEU A 1 287 ? -9.375 -4.150 12.443 1.00 98.25 287 LEU A O 1
ATOM 2242 N N . TYR A 1 288 ? -7.709 -3.453 11.102 1.00 98.25 288 TYR A N 1
ATOM 2243 C CA . TYR A 1 288 ? -8.170 -4.112 9.883 1.00 98.25 288 TYR A CA 1
ATOM 2244 C C . TYR A 1 288 ? -7.352 -5.361 9.586 1.00 98.25 288 TYR A C 1
ATOM 2246 O O . TYR A 1 288 ? -6.704 -5.435 8.551 1.00 98.25 288 TYR A O 1
ATOM 2254 N N . ASP A 1 289 ? -7.354 -6.330 10.497 1.00 98.06 289 ASP A N 1
ATOM 2255 C CA . ASP A 1 289 ? -6.555 -7.546 10.339 1.00 98.06 289 ASP A CA 1
ATOM 2256 C C . ASP A 1 289 ? -6.980 -8.416 9.132 1.00 98.06 289 ASP A C 1
ATOM 2258 O O . ASP A 1 289 ? -8.002 -8.205 8.470 1.00 98.06 289 ASP A O 1
ATOM 2262 N N . ILE A 1 290 ? -6.192 -9.457 8.842 1.00 97.06 290 ILE A N 1
ATOM 2263 C CA . ILE A 1 290 ? -6.471 -10.377 7.727 1.00 97.06 290 ILE A CA 1
ATOM 2264 C C . ILE A 1 290 ? -7.836 -11.072 7.854 1.00 97.06 290 ILE A C 1
ATOM 2266 O O . ILE A 1 290 ? -8.447 -11.434 6.848 1.00 97.06 290 ILE A O 1
ATOM 2270 N N . LYS A 1 291 ? -8.334 -11.256 9.084 1.00 97.50 291 LYS A N 1
ATOM 2271 C CA . LYS A 1 291 ? -9.639 -11.869 9.324 1.00 97.50 291 LYS A CA 1
ATOM 2272 C C . LYS A 1 291 ? -10.757 -10.899 8.956 1.00 97.50 291 LYS A C 1
ATOM 2274 O O . LYS A 1 291 ? -11.693 -11.322 8.289 1.00 97.50 291 LYS A O 1
ATOM 2279 N N . PHE A 1 292 ? -10.649 -9.624 9.326 1.00 97.88 292 PHE A N 1
ATOM 2280 C CA . PHE A 1 292 ? -11.569 -8.584 8.875 1.00 97.88 292 PHE A CA 1
ATOM 2281 C C . PHE A 1 292 ? -11.627 -8.530 7.347 1.00 97.88 292 PHE A C 1
ATOM 2283 O O . PHE A 1 292 ? -12.711 -8.604 6.775 1.00 97.88 292 PHE A O 1
ATOM 2290 N N . PHE A 1 293 ? -10.461 -8.488 6.695 1.00 97.38 293 PHE A N 1
ATOM 2291 C CA . PHE A 1 293 ? -10.360 -8.468 5.235 1.00 97.38 293 PHE A CA 1
ATOM 2292 C C . PHE A 1 293 ? -11.096 -9.647 4.575 1.00 97.38 293 PHE A C 1
ATOM 2294 O O . PHE A 1 293 ? -11.838 -9.454 3.614 1.00 97.38 293 PHE A O 1
ATOM 2301 N N . ALA A 1 294 ? -10.960 -10.856 5.127 1.00 95.75 294 ALA A N 1
ATOM 2302 C CA . ALA A 1 294 ? -11.658 -12.037 4.623 1.00 95.75 294 ALA A CA 1
ATOM 2303 C C . ALA A 1 294 ? -13.190 -11.979 4.803 1.00 95.75 294 ALA A C 1
ATOM 2305 O O . ALA A 1 294 ? -13.913 -12.626 4.049 1.00 95.75 294 ALA A O 1
ATOM 2306 N N . LEU A 1 295 ? -13.694 -11.228 5.790 1.00 96.88 295 LEU A N 1
ATOM 2307 C CA . LEU A 1 295 ? -15.127 -11.135 6.095 1.00 96.88 295 LEU A CA 1
ATOM 2308 C C . LEU A 1 295 ? -15.882 -10.137 5.206 1.00 96.88 295 LEU A C 1
ATOM 2310 O O . LEU A 1 295 ? -17.093 -10.276 5.058 1.00 96.88 295 LEU A O 1
ATOM 2314 N N . ILE A 1 296 ? -15.195 -9.146 4.632 1.00 94.88 296 ILE A N 1
ATOM 2315 C CA . ILE A 1 296 ? -15.826 -8.071 3.844 1.00 94.88 296 ILE A CA 1
ATOM 2316 C C . ILE A 1 296 ? -15.889 -8.348 2.332 1.00 94.88 296 ILE A C 1
ATOM 2318 O O . ILE A 1 296 ? -16.429 -7.514 1.610 1.00 94.88 296 ILE A O 1
ATOM 2322 N N . ASP A 1 297 ? -15.321 -9.467 1.850 1.00 89.81 297 ASP A N 1
ATOM 2323 C CA . ASP A 1 297 ? -15.160 -9.807 0.413 1.00 89.81 297 ASP A CA 1
ATOM 2324 C C . ASP A 1 297 ? -14.788 -8.570 -0.428 1.00 89.81 297 ASP A C 1
ATOM 2326 O O . ASP A 1 297 ? -15.476 -8.169 -1.371 1.00 89.81 297 ASP A O 1
ATOM 2330 N N . TYR A 1 298 ? -13.720 -7.890 -0.001 1.00 93.00 298 TYR A N 1
ATOM 2331 C CA . TYR A 1 298 ? -13.377 -6.564 -0.499 1.00 93.00 298 TYR A CA 1
ATOM 2332 C C . TYR A 1 298 ? -13.137 -6.573 -2.012 1.00 93.00 298 TYR A C 1
ATOM 2334 O O . TYR A 1 298 ? -12.190 -7.175 -2.516 1.00 93.00 298 TYR A O 1
ATOM 2342 N N . THR A 1 299 ? -13.973 -5.838 -2.742 1.00 92.31 299 THR A N 1
ATOM 2343 C CA . THR A 1 299 ? -13.758 -5.576 -4.168 1.00 92.31 299 THR A CA 1
ATOM 2344 C C . THR A 1 299 ? -12.828 -4.380 -4.325 1.00 92.31 299 THR A C 1
ATOM 2346 O O . THR A 1 299 ? -13.155 -3.296 -3.839 1.00 92.31 299 THR A O 1
ATOM 2349 N N . PHE A 1 300 ? -11.700 -4.541 -5.016 1.00 92.69 300 PHE A N 1
ATOM 2350 C CA . PHE A 1 300 ? -10.759 -3.444 -5.248 1.00 92.69 300 PHE A CA 1
ATOM 2351 C C . PHE A 1 300 ? -11.371 -2.343 -6.142 1.00 92.69 300 PHE A C 1
ATOM 2353 O O . PHE A 1 300 ? -11.982 -2.661 -7.163 1.00 92.69 300 PHE A O 1
ATOM 2360 N N . PRO A 1 301 ? -11.251 -1.052 -5.775 1.00 91.69 301 PRO A N 1
ATOM 2361 C CA . PRO A 1 301 ? -11.729 0.055 -6.604 1.00 91.69 301 PRO A CA 1
ATOM 2362 C C . PRO A 1 301 ? -10.951 0.185 -7.918 1.00 91.69 301 PRO A C 1
ATOM 2364 O O . PRO A 1 301 ? -9.747 0.010 -7.958 1.00 91.69 301 PRO A O 1
ATOM 2367 N N . THR A 1 302 ? -11.594 0.617 -8.998 1.00 90.69 302 THR A N 1
ATOM 2368 C CA . THR A 1 302 ? -10.853 1.041 -10.196 1.00 90.69 302 THR A CA 1
ATOM 2369 C C . THR A 1 302 ? -10.048 2.309 -9.898 1.00 90.69 302 THR A C 1
ATOM 2371 O O . THR A 1 302 ? -10.568 3.242 -9.276 1.00 90.69 302 THR A O 1
ATOM 2374 N N . ASN A 1 303 ? -8.794 2.373 -10.354 1.00 89.50 303 ASN A N 1
ATOM 2375 C CA . ASN A 1 303 ? -8.020 3.609 -10.303 1.00 89.50 303 ASN A CA 1
ATOM 2376 C C . ASN A 1 303 ? -8.646 4.651 -11.243 1.00 89.50 303 ASN A C 1
ATOM 2378 O O . ASN A 1 303 ? -8.812 4.397 -12.432 1.00 89.50 303 ASN A O 1
ATOM 2382 N N . LEU A 1 304 ? -8.961 5.844 -10.736 1.00 87.50 304 LEU A N 1
ATOM 2383 C CA . LEU A 1 304 ? -9.582 6.902 -11.544 1.00 87.50 304 LEU A CA 1
ATOM 2384 C C . LEU A 1 304 ? -8.631 7.493 -12.594 1.00 87.50 304 LEU A C 1
ATOM 2386 O O . LEU A 1 304 ? -9.071 8.093 -13.580 1.00 87.50 304 LEU A O 1
ATOM 2390 N N . VAL A 1 305 ? -7.321 7.347 -12.384 1.00 84.69 305 VAL A N 1
ATOM 2391 C CA . VAL A 1 305 ? -6.303 7.819 -13.319 1.00 84.69 305 VAL A CA 1
ATOM 2392 C C . VAL A 1 305 ? -6.124 6.780 -14.428 1.00 84.69 305 VAL A C 1
ATOM 2394 O O . VAL A 1 305 ? -5.451 5.768 -14.253 1.00 84.69 305 VAL A O 1
ATOM 2397 N N . LYS A 1 306 ? -6.709 7.065 -15.598 1.00 77.50 306 LYS A N 1
ATOM 2398 C CA . LYS A 1 306 ? -6.807 6.128 -16.734 1.00 77.50 306 LYS A CA 1
ATOM 2399 C C . LYS A 1 306 ? -5.491 5.671 -17.357 1.00 77.50 306 LYS A C 1
ATOM 2401 O O . LYS A 1 306 ? -5.433 4.745 -18.161 1.00 77.50 306 LYS A O 1
ATOM 2406 N N . ARG A 1 307 ? -4.420 6.413 -17.102 1.00 74.31 307 ARG A N 1
ATOM 2407 C CA . ARG A 1 307 ? -3.110 6.165 -17.694 1.00 74.31 307 ARG A CA 1
ATOM 2408 C C . ARG A 1 307 ? -2.060 6.410 -16.653 1.00 74.31 307 ARG A C 1
ATOM 2410 O O . ARG A 1 307 ? -2.128 7.394 -15.926 1.00 74.31 307 ARG A O 1
ATOM 2417 N N . PHE A 1 308 ? -1.046 5.566 -16.658 1.00 69.75 308 PHE A N 1
ATOM 2418 C CA . PHE A 1 308 ? 0.118 5.871 -15.868 1.00 69.75 308 PHE A CA 1
ATOM 2419 C C . PHE A 1 308 ? 0.840 7.091 -16.402 1.00 69.75 308 PHE A C 1
ATOM 2421 O O . PHE A 1 308 ? 1.344 7.098 -17.530 1.00 69.75 308 PHE A O 1
ATOM 2428 N N . ASP A 1 309 ? 0.922 8.088 -15.542 1.00 74.88 309 ASP A N 1
ATOM 2429 C CA . ASP A 1 309 ? 1.852 9.178 -15.696 1.00 74.88 309 ASP A CA 1
ATOM 2430 C C . ASP A 1 309 ? 3.170 8.783 -15.019 1.00 74.88 309 ASP A C 1
ATOM 2432 O O . ASP A 1 309 ? 3.252 8.596 -13.809 1.00 74.88 309 ASP A O 1
ATOM 2436 N N . TYR A 1 310 ? 4.211 8.621 -15.830 1.00 67.31 310 TYR A N 1
ATOM 2437 C CA . TYR A 1 310 ? 5.544 8.253 -15.366 1.00 67.31 310 TYR A CA 1
ATOM 2438 C C . TYR A 1 310 ? 6.299 9.407 -14.694 1.00 67.31 310 TYR A C 1
ATOM 2440 O O . TYR A 1 310 ? 7.377 9.191 -14.136 1.00 67.31 310 TYR A O 1
ATOM 2448 N N . GLU A 1 311 ? 5.796 10.636 -14.811 1.00 68.50 311 GLU A N 1
ATOM 2449 C CA . GLU A 1 311 ? 6.300 11.788 -14.064 1.00 68.50 311 GLU A CA 1
ATOM 2450 C C . GLU A 1 311 ? 5.602 11.898 -12.708 1.00 68.50 311 GLU A C 1
ATOM 2452 O O . GLU A 1 311 ? 6.170 12.444 -11.757 1.00 68.50 311 GLU A O 1
ATOM 2457 N N . ASN A 1 312 ? 4.379 11.369 -12.620 1.00 71.56 312 ASN A N 1
ATOM 2458 C CA . ASN A 1 312 ? 3.561 11.412 -11.424 1.00 71.56 312 ASN A CA 1
ATOM 2459 C C . ASN A 1 312 ? 2.632 10.187 -11.327 1.00 71.56 312 ASN A C 1
ATOM 2461 O O . ASN A 1 312 ? 1.461 10.277 -11.703 1.00 71.56 312 ASN A O 1
ATOM 2465 N N . PRO A 1 313 ? 3.127 9.041 -10.825 1.00 70.44 313 PRO A N 1
ATOM 2466 C CA . PRO A 1 313 ? 2.344 7.816 -10.707 1.00 70.44 313 PRO A CA 1
ATOM 2467 C C . PRO A 1 313 ? 1.268 7.968 -9.623 1.00 70.44 313 PRO A C 1
ATOM 2469 O O . PRO A 1 313 ? 1.462 7.587 -8.468 1.00 70.44 313 PRO A O 1
ATOM 2472 N N . LEU A 1 314 ? 0.151 8.596 -9.990 1.00 78.38 314 LEU A N 1
ATOM 2473 C CA . LEU A 1 314 ? -0.959 8.911 -9.101 1.00 78.38 314 LEU A CA 1
ATOM 2474 C C . LEU A 1 314 ? -1.982 7.779 -9.091 1.00 78.38 314 LEU A C 1
ATOM 2476 O O . LEU A 1 314 ? -2.461 7.335 -10.136 1.00 78.38 314 LEU A O 1
ATOM 2480 N N . PHE A 1 315 ? -2.366 7.379 -7.884 1.00 86.44 315 PHE A N 1
ATOM 2481 C CA . PHE A 1 315 ? -3.469 6.463 -7.641 1.00 86.44 315 PHE A CA 1
ATOM 2482 C C . PHE A 1 315 ? -4.565 7.222 -6.915 1.00 86.44 315 PHE A C 1
ATOM 2484 O O . PHE A 1 315 ? -4.313 7.840 -5.885 1.00 86.44 315 PHE A O 1
ATOM 2491 N N . GLN A 1 316 ? -5.768 7.206 -7.477 1.00 87.69 316 GLN A N 1
ATOM 2492 C CA . GLN A 1 316 ? -6.915 7.892 -6.903 1.00 87.69 316 GLN A CA 1
ATOM 2493 C C . GLN A 1 316 ? -8.099 6.944 -6.864 1.00 87.69 316 GLN A C 1
ATOM 2495 O O . GLN A 1 316 ? -8.532 6.415 -7.886 1.00 87.69 316 GLN A O 1
ATOM 2500 N N . PHE A 1 317 ? -8.648 6.786 -5.666 1.00 89.00 317 PHE A N 1
ATOM 2501 C CA . PHE A 1 317 ? -9.842 5.993 -5.412 1.00 89.00 317 PHE A CA 1
ATOM 2502 C C . PHE A 1 317 ? -10.932 6.925 -4.892 1.00 89.00 317 PHE A C 1
ATOM 2504 O O . PHE A 1 317 ? -10.650 7.803 -4.079 1.00 89.00 317 PHE A O 1
ATOM 2511 N N . ASN A 1 318 ? -12.169 6.770 -5.351 1.00 86.38 318 ASN A N 1
ATOM 2512 C CA . ASN A 1 318 ? -13.299 7.530 -4.820 1.00 86.38 318 ASN A CA 1
ATOM 2513 C C . ASN A 1 318 ? -14.427 6.570 -4.476 1.00 86.38 318 ASN A C 1
ATOM 2515 O O . ASN A 1 318 ? -15.309 6.302 -5.292 1.00 86.38 318 ASN A O 1
ATOM 2519 N N . ARG A 1 319 ? -14.355 6.009 -3.272 1.00 90.94 319 ARG A N 1
ATOM 2520 C CA . ARG A 1 319 ? -15.389 5.139 -2.737 1.00 90.94 319 ARG A CA 1
ATOM 2521 C C . ARG A 1 319 ? -15.695 5.550 -1.293 1.00 90.94 319 ARG A C 1
ATOM 2523 O O . ARG A 1 319 ? -14.766 5.802 -0.528 1.00 90.94 319 ARG A O 1
ATOM 2530 N N . PRO A 1 320 ? -16.987 5.636 -0.919 1.00 92.44 320 PRO A N 1
ATOM 2531 C CA . PRO A 1 320 ? -17.379 6.067 0.423 1.00 92.44 320 PRO A CA 1
ATOM 2532 C C . PRO A 1 320 ? -16.869 5.160 1.549 1.00 92.44 320 PRO A C 1
ATOM 2534 O O . PRO A 1 320 ? -16.650 5.627 2.662 1.00 92.44 320 PRO A O 1
ATOM 2537 N N . MET A 1 321 ? -16.680 3.866 1.274 1.00 93.75 321 MET A N 1
ATOM 2538 C CA . MET A 1 321 ? -16.315 2.886 2.299 1.00 93.75 321 MET A CA 1
ATOM 2539 C C . MET A 1 321 ? -14.911 3.132 2.864 1.00 93.75 321 MET A C 1
ATOM 2541 O O . MET A 1 321 ? -14.680 3.011 4.060 1.00 93.75 321 MET A O 1
ATOM 2545 N N . GLU A 1 322 ? -13.973 3.556 2.026 1.00 93.81 322 GLU A N 1
ATOM 2546 C CA . GLU A 1 322 ? -12.618 3.897 2.437 1.00 93.81 322 GLU A CA 1
ATOM 2547 C C . GLU A 1 322 ? -12.632 5.106 3.373 1.00 93.81 322 GLU A C 1
ATOM 2549 O O . GLU A 1 322 ? -11.872 5.118 4.334 1.00 93.81 322 GLU A O 1
ATOM 2554 N N . THR A 1 323 ? -13.537 6.072 3.168 1.00 94.06 323 THR A N 1
ATOM 2555 C CA . THR A 1 323 ? -13.743 7.189 4.105 1.00 94.06 323 THR A CA 1
ATOM 2556 C C . THR A 1 323 ? -14.231 6.699 5.468 1.00 94.06 323 THR A C 1
ATOM 2558 O O . THR A 1 323 ? -13.734 7.164 6.496 1.00 94.06 323 THR A O 1
ATOM 2561 N N . VAL A 1 324 ? -15.151 5.727 5.489 1.00 95.81 324 VAL A N 1
ATOM 2562 C CA . VAL A 1 324 ? -15.611 5.074 6.727 1.00 95.81 324 VAL A CA 1
ATOM 2563 C C . VAL A 1 324 ? -14.439 4.393 7.437 1.00 95.81 324 VAL A C 1
ATOM 2565 O O . VAL A 1 324 ? -14.237 4.613 8.629 1.00 95.81 324 VAL A O 1
ATOM 2568 N N . TYR A 1 325 ? -13.611 3.635 6.711 1.00 97.00 325 TYR A N 1
ATOM 2569 C CA . TYR A 1 325 ? -12.438 2.974 7.290 1.00 97.00 325 TYR A CA 1
ATOM 2570 C C . TYR A 1 325 ? -11.381 3.969 7.786 1.00 97.00 325 TYR A C 1
ATOM 2572 O O . TYR A 1 325 ? -10.789 3.774 8.848 1.00 97.00 325 TYR A O 1
ATOM 2580 N N . THR A 1 326 ? -11.143 5.071 7.077 1.00 96.50 326 THR A N 1
ATOM 2581 C CA . THR A 1 326 ? -10.207 6.090 7.563 1.00 96.50 326 THR A CA 1
ATOM 2582 C C . THR A 1 326 ? -10.726 6.799 8.807 1.00 96.50 326 THR A C 1
ATOM 2584 O O . THR A 1 326 ? -9.947 7.017 9.729 1.00 96.50 326 THR A O 1
ATOM 2587 N N . MET A 1 327 ? -12.027 7.107 8.873 1.00 97.12 327 MET A N 1
ATOM 2588 C CA . MET A 1 327 ? -12.637 7.756 10.037 1.00 97.12 327 MET A CA 1
ATOM 2589 C C . MET A 1 327 ? -12.606 6.833 11.256 1.00 97.12 327 MET A C 1
ATOM 2591 O O . MET A 1 327 ? -12.158 7.232 12.327 1.00 97.12 327 MET A O 1
ATOM 2595 N N . LEU A 1 328 ? -12.998 5.569 11.082 1.00 97.88 328 LEU A N 1
ATOM 2596 C CA . LEU A 1 328 ? -12.954 4.587 12.160 1.00 97.88 328 LEU A CA 1
ATOM 2597 C C . LEU A 1 328 ? -11.520 4.366 12.664 1.00 97.88 328 LEU A C 1
ATOM 2599 O O . LEU A 1 328 ? -11.316 4.263 13.868 1.00 97.88 328 LEU A O 1
ATOM 2603 N N . TYR A 1 329 ? -10.522 4.359 11.773 1.00 98.12 329 TYR A N 1
ATOM 2604 C CA . TYR A 1 329 ? -9.115 4.296 12.176 1.00 98.12 329 TYR A CA 1
ATOM 2605 C C . TYR A 1 329 ? -8.669 5.550 12.937 1.00 98.12 329 TYR A C 1
ATOM 2607 O O . TYR A 1 329 ? -7.985 5.428 13.948 1.00 98.12 329 TYR A O 1
ATOM 2615 N N . GLN A 1 330 ? -9.074 6.745 12.498 1.00 97.06 330 GLN A N 1
ATOM 2616 C CA . GLN A 1 330 ? -8.767 7.985 13.216 1.00 97.06 330 GLN A CA 1
ATOM 2617 C C . GLN A 1 330 ? -9.309 7.953 14.644 1.00 97.06 330 GLN A C 1
ATOM 2619 O O . GLN A 1 330 ? -8.553 8.189 15.585 1.00 97.06 330 GLN A O 1
ATOM 2624 N N . LEU A 1 331 ? -10.586 7.601 14.802 1.00 97.62 331 LEU A N 1
ATOM 2625 C CA . LEU A 1 331 ? -11.213 7.477 16.114 1.00 97.62 331 LEU A CA 1
ATOM 2626 C C . LEU A 1 331 ? -10.549 6.374 16.937 1.00 97.62 331 LEU A C 1
ATOM 2628 O O . LEU A 1 331 ? -10.210 6.610 18.082 1.00 97.62 331 LEU A O 1
ATOM 2632 N N . PHE A 1 332 ? -10.249 5.215 16.346 1.00 97.56 332 PHE A N 1
ATOM 2633 C CA . PHE A 1 332 ? -9.585 4.106 17.038 1.00 97.56 332 PHE A CA 1
ATOM 2634 C C . PHE A 1 332 ? -8.251 4.503 17.689 1.00 97.56 332 PHE A C 1
ATOM 2636 O O . PHE A 1 332 ? -7.929 4.019 18.771 1.00 97.56 332 PHE A O 1
ATOM 2643 N N . ILE A 1 333 ? -7.483 5.383 17.039 1.00 95.88 333 ILE A N 1
ATOM 2644 C CA . ILE A 1 333 ? -6.205 5.881 17.563 1.00 95.88 333 ILE A CA 1
ATOM 2645 C C . ILE A 1 333 ? -6.392 6.971 18.624 1.00 95.88 333 ILE A C 1
ATOM 2647 O O . ILE A 1 333 ? -5.559 7.086 19.523 1.00 95.88 333 ILE A O 1
ATOM 2651 N N . VAL A 1 334 ? -7.433 7.798 18.499 1.00 96.12 334 VAL A N 1
ATOM 2652 C CA . VAL A 1 334 ? -7.669 8.951 19.382 1.00 96.12 334 VAL A CA 1
ATOM 2653 C C . VAL A 1 334 ? -8.454 8.550 20.629 1.00 96.12 334 VAL A C 1
ATOM 2655 O O . VAL A 1 334 ? -8.004 8.822 21.739 1.00 96.12 334 VAL A O 1
ATOM 2658 N N . ASP A 1 335 ? -9.605 7.911 20.436 1.00 96.94 335 ASP A N 1
ATOM 2659 C CA . ASP A 1 335 ? -10.507 7.440 21.481 1.00 96.94 335 ASP A CA 1
ATOM 2660 C C . ASP A 1 335 ? -11.270 6.177 21.006 1.00 96.94 335 ASP A C 1
ATOM 2662 O O . ASP A 1 335 ? -12.198 6.258 20.189 1.00 96.94 335 ASP A O 1
ATOM 2666 N N . PRO A 1 336 ? -10.903 4.982 21.508 1.00 97.12 336 PRO A N 1
ATOM 2667 C CA . PRO A 1 336 ? -11.596 3.739 21.180 1.00 97.12 336 PRO A CA 1
ATOM 2668 C C . PRO A 1 336 ? -13.099 3.733 21.505 1.00 97.12 336 PRO A C 1
ATOM 2670 O O . PRO A 1 336 ? -13.837 2.990 20.856 1.00 97.12 336 PRO A O 1
ATOM 2673 N N . ASP A 1 337 ? -13.573 4.530 22.471 1.00 97.75 337 ASP A N 1
ATOM 2674 C CA . ASP A 1 337 ? -15.005 4.629 22.776 1.00 97.75 337 ASP A CA 1
ATOM 2675 C C . ASP A 1 337 ? -15.759 5.388 21.681 1.00 97.75 337 ASP A C 1
ATOM 2677 O O . ASP A 1 337 ? -16.805 4.918 21.222 1.00 97.75 337 ASP A O 1
ATOM 2681 N N . ASP A 1 338 ? -15.186 6.481 21.172 1.00 98.06 338 ASP A N 1
ATOM 2682 C CA . ASP A 1 338 ? -15.732 7.189 20.011 1.00 98.06 338 ASP A CA 1
ATOM 2683 C C . ASP A 1 338 ? -15.718 6.293 18.765 1.00 98.06 338 ASP A C 1
ATOM 2685 O O . ASP A 1 338 ? -16.660 6.308 17.971 1.00 98.06 338 ASP A O 1
ATOM 2689 N N . ALA A 1 339 ? -14.689 5.454 18.602 1.00 98.06 339 ALA A N 1
ATOM 2690 C CA . ALA A 1 339 ? -14.631 4.478 17.515 1.00 98.06 339 ALA A CA 1
ATOM 2691 C C . ALA A 1 339 ? -15.759 3.437 17.613 1.00 98.06 339 ALA A C 1
ATOM 2693 O O . ALA A 1 339 ? -16.385 3.105 16.603 1.00 98.06 339 ALA A O 1
ATOM 2694 N N . LEU A 1 340 ? -16.056 2.942 18.822 1.00 98.00 340 LEU A N 1
ATOM 2695 C CA . LEU A 1 340 ? -17.181 2.034 19.065 1.00 98.00 340 LEU A CA 1
ATOM 2696 C C . LEU A 1 340 ? -18.524 2.712 18.801 1.00 98.00 340 LEU A C 1
ATOM 2698 O O . LEU A 1 340 ? -19.388 2.105 18.167 1.00 98.00 340 LEU A O 1
ATOM 2702 N N . GLN A 1 341 ? -18.705 3.950 19.260 1.00 98.00 341 GLN A N 1
ATOM 2703 C CA . GLN A 1 341 ? -19.926 4.711 19.013 1.00 98.00 341 GLN A CA 1
ATOM 2704 C C . GLN A 1 341 ? -20.118 4.977 17.517 1.00 98.00 341 GLN A C 1
ATOM 2706 O O . GLN A 1 341 ? -21.218 4.789 16.996 1.00 98.00 341 GLN A O 1
ATOM 2711 N N . TYR A 1 342 ? -19.050 5.364 16.815 1.00 97.62 342 TYR A N 1
ATOM 2712 C CA . TYR A 1 342 ? -19.073 5.560 15.370 1.00 97.62 342 TYR A CA 1
ATOM 2713 C C . TYR A 1 342 ? -19.444 4.267 14.648 1.00 97.62 342 TYR A C 1
ATOM 2715 O O . TYR A 1 342 ? -20.371 4.282 13.844 1.00 97.62 342 TYR A O 1
ATOM 2723 N N . LEU A 1 343 ? -18.800 3.142 14.989 1.00 97.19 343 LEU A N 1
ATOM 2724 C CA . LEU A 1 343 ? -19.123 1.829 14.429 1.00 97.19 343 LEU A CA 1
ATOM 2725 C C . LEU A 1 343 ? -20.596 1.470 14.662 1.00 97.19 343 LEU A C 1
ATOM 2727 O O . LEU A 1 343 ? -21.263 1.075 13.718 1.00 97.19 343 LEU A O 1
ATOM 2731 N N . GLN A 1 344 ? -21.132 1.667 15.870 1.00 96.00 344 GLN A N 1
ATOM 2732 C CA . GLN A 1 344 ? -22.546 1.410 16.192 1.00 96.00 344 GLN A CA 1
ATOM 2733 C C . GLN A 1 344 ? -23.531 2.306 15.431 1.00 96.00 344 GLN A C 1
ATOM 2735 O O . GLN A 1 344 ? -24.682 1.918 15.242 1.00 96.00 344 GLN A O 1
ATOM 2740 N N . GLY A 1 345 ? -23.095 3.495 15.012 1.00 95.56 345 GLY A N 1
ATOM 2741 C CA . GLY A 1 345 ? -23.873 4.386 14.155 1.00 95.56 345 GLY A CA 1
ATOM 2742 C C . GLY A 1 345 ? -23.894 3.962 12.684 1.00 95.56 345 GLY A C 1
ATOM 2743 O O . GLY A 1 345 ? -24.723 4.467 11.928 1.00 95.56 345 GLY A O 1
ATOM 2744 N N . LEU A 1 346 ? -23.006 3.054 12.265 1.00 94.44 346 LEU A N 1
ATOM 2745 C CA . LEU A 1 346 ? -23.011 2.493 10.917 1.00 94.44 346 LEU A CA 1
ATOM 2746 C C . LEU A 1 346 ? -24.084 1.410 10.804 1.00 94.44 346 LEU A C 1
ATOM 2748 O O . LEU A 1 346 ? -24.263 0.585 11.699 1.00 94.44 346 LEU A O 1
ATOM 2752 N N . GLU A 1 347 ? -24.772 1.367 9.665 1.00 88.62 347 GLU A N 1
ATOM 2753 C CA . GLU A 1 347 ? -25.683 0.264 9.378 1.00 88.62 347 GLU A CA 1
ATOM 2754 C C . GLU A 1 347 ? -24.885 -1.045 9.253 1.00 88.62 347 GLU A C 1
ATOM 2756 O O . GLU A 1 347 ? -23.963 -1.140 8.439 1.00 88.62 347 GLU A O 1
ATOM 2761 N N . GLU A 1 348 ? -25.249 -2.084 10.019 1.00 86.38 348 GLU A N 1
ATOM 2762 C CA . GLU A 1 348 ? -24.595 -3.407 9.949 1.00 86.38 348 GLU A CA 1
ATOM 2763 C C . GLU A 1 348 ? -24.566 -3.972 8.515 1.00 86.38 348 GLU A C 1
ATOM 2765 O O . GLU A 1 348 ? -23.648 -4.705 8.145 1.00 86.38 348 GLU A O 1
ATOM 2770 N N . SER A 1 349 ? -25.557 -3.615 7.694 1.00 84.94 349 SER A N 1
ATOM 2771 C CA . SER A 1 349 ? -25.659 -3.975 6.276 1.00 84.94 349 SER A CA 1
ATOM 2772 C C . SER A 1 349 ? -24.522 -3.412 5.420 1.00 84.94 349 SER A C 1
ATOM 2774 O O . SER A 1 349 ? -24.174 -4.029 4.416 1.00 84.94 349 SER A O 1
ATOM 2776 N N . ALA A 1 350 ? -23.933 -2.274 5.797 1.00 88.31 350 ALA A N 1
ATOM 2777 C CA . ALA A 1 350 ? -22.913 -1.598 5.001 1.00 88.31 350 ALA A CA 1
ATOM 2778 C C . ALA A 1 350 ? -21.565 -2.337 5.018 1.00 88.31 350 ALA A C 1
ATOM 2780 O O . ALA A 1 350 ? -20.869 -2.361 4.006 1.00 88.31 350 ALA A O 1
ATOM 2781 N N . ILE A 1 351 ? -21.198 -2.945 6.153 1.00 92.19 351 ILE A N 1
ATOM 2782 C CA . ILE A 1 351 ? -19.922 -3.668 6.334 1.00 92.19 351 ILE A CA 1
ATOM 2783 C C . ILE A 1 351 ? -20.143 -5.191 6.383 1.00 92.19 351 ILE A C 1
ATOM 2785 O O . ILE A 1 351 ? -19.233 -5.967 6.101 1.00 92.19 351 ILE A O 1
ATOM 2789 N N . GLY A 1 352 ? -21.360 -5.629 6.709 1.00 95.19 352 GLY A N 1
ATOM 2790 C CA . GLY A 1 352 ? -21.700 -7.022 6.958 1.00 95.19 352 GLY A CA 1
ATOM 2791 C C . GLY A 1 352 ? -21.538 -7.382 8.434 1.00 95.19 352 GLY A C 1
ATOM 2792 O O . GLY A 1 352 ? -20.530 -7.075 9.071 1.00 95.19 352 GLY A O 1
ATOM 2793 N N . LYS A 1 353 ? -22.529 -8.092 8.982 1.00 96.19 353 LYS A N 1
ATOM 2794 C CA . LYS A 1 353 ? -22.623 -8.404 10.417 1.00 96.19 353 LYS A CA 1
ATOM 2795 C C . LYS A 1 353 ? -21.367 -9.059 11.003 1.00 96.19 353 LYS A C 1
ATOM 2797 O O . LYS A 1 353 ? -20.897 -8.661 12.059 1.00 96.19 353 LYS A O 1
ATOM 2802 N N . GLN A 1 354 ? -20.795 -10.050 10.318 1.00 97.12 354 GLN A N 1
ATOM 2803 C CA . GLN A 1 354 ? -19.617 -10.757 10.835 1.00 97.12 354 GLN A CA 1
ATOM 2804 C C . GLN A 1 354 ? -18.384 -9.849 10.914 1.00 97.12 354 GLN A C 1
ATOM 2806 O O . GLN A 1 354 ? -17.624 -9.916 11.879 1.00 97.12 354 GLN A O 1
ATOM 2811 N N . ALA A 1 355 ? -18.189 -9.000 9.904 1.00 97.50 355 ALA A N 1
ATOM 2812 C CA . ALA A 1 355 ? -17.106 -8.030 9.868 1.00 97.50 355 ALA A CA 1
ATOM 2813 C C . ALA A 1 355 ? -17.309 -6.930 10.924 1.00 97.50 355 ALA A C 1
ATOM 2815 O O . ALA A 1 355 ? -16.354 -6.556 11.603 1.00 97.50 355 ALA A O 1
ATOM 2816 N N . PHE A 1 356 ? -18.553 -6.485 11.124 1.00 97.75 356 PHE A N 1
ATOM 2817 C CA . PHE A 1 356 ? -18.941 -5.570 12.196 1.00 97.75 356 PHE A CA 1
ATOM 2818 C C . PHE A 1 356 ? -18.617 -6.139 13.586 1.00 97.75 356 PHE A C 1
ATOM 2820 O O . PHE A 1 356 ? -17.903 -5.505 14.362 1.00 97.75 356 PHE A O 1
ATOM 2827 N N . ASP A 1 357 ? -19.084 -7.357 13.883 1.00 97.69 357 ASP A N 1
ATOM 2828 C CA . ASP A 1 357 ? -18.846 -8.033 15.164 1.00 97.69 357 ASP A CA 1
ATOM 2829 C C . ASP A 1 357 ? -17.342 -8.210 15.428 1.00 97.69 357 ASP A C 1
ATOM 2831 O O . ASP A 1 357 ? -16.862 -8.047 16.555 1.00 97.69 357 ASP A O 1
ATOM 2835 N N . HIS A 1 358 ? -16.578 -8.516 14.375 1.00 98.19 358 HIS A N 1
ATOM 2836 C CA . HIS A 1 358 ? -15.126 -8.636 14.455 1.00 98.19 358 HIS A CA 1
ATOM 2837 C C . HIS A 1 358 ? -14.451 -7.293 14.757 1.00 98.19 358 HIS A C 1
ATOM 2839 O O . HIS A 1 358 ? -13.655 -7.239 15.692 1.00 98.19 358 HIS A O 1
ATOM 2845 N N . LEU A 1 359 ? -14.800 -6.207 14.053 1.00 98.06 359 LEU A N 1
ATOM 2846 C CA . LEU A 1 359 ? -14.271 -4.864 14.342 1.00 98.06 359 LEU A CA 1
ATOM 2847 C C . LEU A 1 359 ? -14.583 -4.430 15.772 1.00 98.06 359 LEU A C 1
ATOM 2849 O O . LEU A 1 359 ? -13.683 -3.990 16.485 1.00 98.06 359 LEU A O 1
ATOM 2853 N N . LYS A 1 360 ? -15.831 -4.610 16.214 1.00 98.06 360 LYS A N 1
ATOM 2854 C CA . LYS A 1 360 ? -16.250 -4.289 17.580 1.00 98.06 360 LYS A CA 1
ATOM 2855 C C . LYS A 1 360 ? -15.381 -5.020 18.604 1.00 98.06 360 LYS A C 1
ATOM 2857 O O . LYS A 1 360 ? -14.810 -4.385 19.487 1.00 98.06 360 LYS A O 1
ATOM 2862 N N . SER A 1 361 ? -15.211 -6.334 18.438 1.00 98.25 361 SER A N 1
ATOM 2863 C CA . SER A 1 361 ? -14.360 -7.136 19.324 1.00 98.25 361 SER A CA 1
ATOM 2864 C C . SER A 1 361 ? -12.897 -6.680 19.306 1.00 98.25 361 SER A C 1
ATOM 2866 O O . SER A 1 361 ? -12.241 -6.684 20.348 1.00 98.25 361 SER A O 1
ATOM 2868 N N . THR A 1 362 ? -12.367 -6.303 18.142 1.00 98.25 362 THR A N 1
ATOM 2869 C CA . THR A 1 362 ? -10.995 -5.796 18.001 1.00 98.25 362 THR A CA 1
ATOM 2870 C C . THR A 1 362 ? -10.803 -4.479 18.751 1.00 98.25 362 THR A C 1
ATOM 2872 O O . THR A 1 362 ? -9.835 -4.351 19.502 1.00 98.25 362 THR A O 1
ATOM 2875 N N . ILE A 1 363 ? -11.741 -3.536 18.624 1.00 98.25 363 ILE A N 1
ATOM 2876 C CA . ILE A 1 363 ? -11.684 -2.241 19.318 1.00 98.25 363 ILE A CA 1
ATOM 2877 C C . ILE A 1 363 ? -11.820 -2.428 20.839 1.00 98.25 363 ILE A C 1
ATOM 2879 O O . ILE A 1 363 ? -11.015 -1.891 21.597 1.00 98.25 363 ILE A O 1
ATOM 2883 N N . GLU A 1 364 ? -12.763 -3.259 21.299 1.00 97.69 364 GLU A N 1
ATOM 2884 C CA . GLU A 1 364 ? -12.938 -3.577 22.727 1.00 97.69 364 GLU A CA 1
ATOM 2885 C C . GLU A 1 364 ? -11.673 -4.199 23.342 1.00 97.69 364 GLU A C 1
ATOM 2887 O O . GLU A 1 364 ? -11.258 -3.837 24.445 1.00 97.69 364 GLU A O 1
ATOM 2892 N N . LYS A 1 365 ? -11.015 -5.118 22.623 1.00 97.06 365 LYS A N 1
ATOM 2893 C CA . LYS A 1 365 ? -9.747 -5.715 23.071 1.00 97.06 365 LYS A CA 1
ATOM 2894 C C . LYS A 1 365 ? -8.627 -4.687 23.159 1.00 97.06 365 LYS A C 1
ATOM 2896 O O . LYS A 1 365 ? -7.848 -4.740 24.108 1.00 97.06 365 LYS A O 1
ATOM 2901 N N . TYR A 1 366 ? -8.539 -3.786 22.183 1.00 95.69 366 TYR A N 1
ATOM 2902 C CA . TYR A 1 366 ? -7.537 -2.726 22.181 1.00 95.69 366 TYR A CA 1
ATOM 2903 C C . TYR A 1 366 ? -7.711 -1.803 23.391 1.00 95.69 366 TYR A C 1
ATOM 2905 O O . TYR A 1 366 ? -6.753 -1.615 24.140 1.00 95.69 366 TYR A O 1
ATOM 2913 N N . LYS A 1 367 ? -8.944 -1.353 23.657 1.00 95.31 367 LYS A N 1
ATOM 2914 C CA . LYS A 1 367 ? -9.288 -0.545 24.835 1.00 95.31 367 LYS A CA 1
ATOM 2915 C C . LYS A 1 367 ? -8.813 -1.190 26.145 1.00 95.31 367 LYS A C 1
ATOM 2917 O O . LYS A 1 367 ? -8.125 -0.564 26.945 1.00 95.31 367 LYS A O 1
ATOM 2922 N N . LEU A 1 368 ? -9.108 -2.478 26.335 1.00 95.12 368 LEU A N 1
ATOM 2923 C CA . LEU A 1 368 ? -8.687 -3.223 27.530 1.00 95.12 368 LEU A CA 1
ATOM 2924 C C . LEU A 1 368 ? -7.163 -3.376 27.656 1.00 95.12 368 LEU A C 1
ATOM 2926 O O . LEU A 1 368 ? -6.662 -3.615 28.757 1.00 95.12 368 LEU A O 1
ATOM 2930 N N . SER A 1 369 ? -6.429 -3.327 26.540 1.00 93.25 369 SER A N 1
ATOM 2931 C CA . SER A 1 369 ? -4.965 -3.391 26.549 1.00 93.25 369 SER A CA 1
ATOM 2932 C C . SER A 1 369 ? -4.325 -2.043 26.874 1.00 93.25 369 SER A C 1
ATOM 2934 O O . SER A 1 369 ? -3.377 -2.023 27.652 1.00 93.25 369 SER A O 1
ATOM 2936 N N . SER A 1 370 ? -4.880 -0.935 26.374 1.00 90.62 370 SER A N 1
ATOM 2937 C CA . SER A 1 370 ? -4.370 0.413 26.644 1.00 90.62 370 SER A CA 1
ATOM 2938 C C . SER A 1 370 ? -4.603 0.876 28.083 1.00 90.62 370 SER A C 1
ATOM 2940 O O . SER A 1 370 ? -3.841 1.685 28.583 1.00 90.62 370 SER A O 1
ATOM 2942 N N . GLU A 1 371 ? -5.621 0.353 28.776 1.00 90.19 371 GLU A N 1
ATOM 2943 C CA . GLU A 1 371 ? -5.870 0.653 30.200 1.00 90.19 371 GLU A CA 1
ATOM 2944 C C . GLU A 1 371 ? -4.860 -0.012 31.157 1.00 90.19 371 GLU A C 1
ATOM 2946 O O . GLU A 1 371 ? -4.851 0.281 32.354 1.00 90.19 371 GLU A O 1
ATOM 2951 N N . LYS A 1 372 ? -4.045 -0.953 30.659 1.00 90.75 372 LYS A N 1
ATOM 2952 C CA . LYS A 1 372 ? -3.059 -1.696 31.463 1.00 90.75 372 LYS A CA 1
ATOM 2953 C C . LYS A 1 372 ? -1.634 -1.165 31.336 1.00 90.75 372 LYS A C 1
ATOM 2955 O O . LYS A 1 372 ? -0.788 -1.590 32.124 1.00 90.75 372 LYS A O 1
ATOM 2960 N N . GLU A 1 373 ? -1.377 -0.324 30.342 1.00 83.12 373 GLU A N 1
ATOM 2961 C CA . GLU A 1 373 ? -0.107 0.385 30.144 1.00 83.12 373 GLU A CA 1
ATOM 2962 C C . GLU A 1 373 ? -0.129 1.715 30.901 1.00 83.12 373 GLU A C 1
ATOM 2964 O O . GLU A 1 373 ? 0.921 2.051 31.500 1.00 83.12 373 GLU A O 1
#

Radius of gyration: 34.48 Å; chains: 1; bounding box: 65×135×101 Å